Protein AF-A0A3C1MRF7-F1 (afdb_monomer_lite)

Radius of gyration: 19.71 Å; chains: 1; bounding box: 52×45×57 Å

pLDDT: mean 88.07, std 13.22, range [42.78, 98.94]

Foldseek 3Di:
DDADEEEEEEAAEQAFPDAFPVRHTAGAEAEDARYEYAYEYQAEYEHQAYAHVQQFWDAPVQFDPPDDDPDLRTWHAGRYDLPYEYHAEHEAYEYEAQNPLVRVVSRDDDCRRVCLASQNRQAHALEYAHEYQAYEYEYAEEHEHQAHLAGEAHGYYQAEYEFHYEYYNFQADNVVGGHPVRTDSGNHVVNNVVVVCRRAVPPPFRHDPDGNNLPPPDAHEAEGPQYEYEYPDLNGEYHAAEAHDHEGNAEYELYAYDYEHNDLPGDHDHYHVYYYDYDFDAPPVRHTDDRPGDHHYYDND

Structure (mmCIF, N/CA/C/O backbone):
data_AF-A0A3C1MRF7-F1
#
_entry.id   AF-A0A3C1MRF7-F1
#
loop_
_atom_site.group_PDB
_atom_site.id
_atom_site.type_symbol
_atom_site.label_atom_id
_atom_site.label_alt_id
_atom_site.label_comp_id
_atom_site.label_asym_id
_atom_site.label_entity_id
_atom_site.label_seq_id
_atom_site.pdbx_PDB_ins_code
_atom_site.Cartn_x
_atom_site.Cartn_y
_atom_site.Cartn_z
_atom_site.occupancy
_atom_site.B_iso_or_equiv
_atom_site.auth_seq_id
_atom_site.auth_comp_id
_atom_site.auth_asym_id
_atom_site.auth_atom_id
_atom_site.pdbx_PDB_model_num
ATOM 1 N N . MET A 1 1 ? 19.154 -15.792 -7.971 1.00 51.09 1 MET A N 1
ATOM 2 C CA . MET A 1 1 ? 19.332 -14.332 -8.130 1.00 51.09 1 MET A CA 1
ATOM 3 C C . MET A 1 1 ? 19.622 -13.762 -6.751 1.00 51.09 1 MET A C 1
ATOM 5 O O . MET A 1 1 ? 19.251 -14.408 -5.780 1.00 51.09 1 MET A O 1
ATOM 9 N N . ALA A 1 2 ? 20.383 -12.674 -6.638 1.00 53.19 2 ALA A N 1
ATOM 10 C CA . ALA A 1 2 ? 20.721 -12.111 -5.331 1.00 53.19 2 ALA A CA 1
ATOM 11 C C . ALA A 1 2 ? 19.501 -11.375 -4.760 1.00 53.19 2 ALA A C 1
ATOM 13 O O . ALA A 1 2 ? 18.998 -10.459 -5.407 1.00 53.19 2 ALA A O 1
ATOM 14 N N . ARG A 1 3 ? 19.040 -11.793 -3.578 1.00 86.06 3 ARG A N 1
ATOM 15 C CA . ARG A 1 3 ? 18.006 -11.102 -2.804 1.00 86.06 3 ARG A CA 1
ATOM 16 C C . ARG A 1 3 ? 18.598 -9.819 -2.221 1.00 86.06 3 ARG A C 1
ATOM 18 O O . ARG A 1 3 ? 19.655 -9.869 -1.590 1.00 86.06 3 ARG A O 1
ATOM 25 N N . GLY A 1 4 ? 17.951 -8.685 -2.466 1.00 90.94 4 GLY A N 1
ATOM 26 C CA . GLY A 1 4 ? 18.346 -7.394 -1.905 1.00 90.94 4 GLY A CA 1
ATOM 27 C C . GLY A 1 4 ? 17.752 -7.167 -0.516 1.00 90.94 4 GLY A C 1
ATOM 28 O O . GLY A 1 4 ? 16.635 -7.589 -0.247 1.00 90.94 4 GLY A O 1
ATOM 29 N N . HIS A 1 5 ? 18.481 -6.469 0.349 1.00 95.69 5 HIS A N 1
ATOM 30 C CA . HIS A 1 5 ? 17.965 -5.950 1.614 1.00 95.69 5 HIS A CA 1
ATOM 31 C C . HIS A 1 5 ? 18.454 -4.511 1.781 1.00 95.69 5 HIS A C 1
ATOM 33 O O . HIS A 1 5 ? 19.639 -4.237 1.569 1.00 95.69 5 HIS A O 1
ATOM 39 N N . GLY A 1 6 ? 17.554 -3.600 2.139 1.00 95.94 6 GLY A N 1
ATOM 40 C CA . GLY A 1 6 ? 17.885 -2.216 2.450 1.00 95.94 6 GLY A CA 1
ATOM 41 C C . GLY A 1 6 ? 17.238 -1.774 3.754 1.00 95.94 6 GLY A C 1
ATOM 42 O O . GLY A 1 6 ? 16.023 -1.859 3.907 1.00 95.94 6 GLY A O 1
ATOM 43 N N . GLU A 1 7 ? 18.039 -1.246 4.673 1.00 97.69 7 GLU A N 1
ATOM 44 C CA . GLU A 1 7 ? 17.561 -0.664 5.925 1.00 97.69 7 GLU A CA 1
ATOM 45 C C . GLU A 1 7 ? 18.014 0.796 6.023 1.00 97.69 7 GLU A C 1
ATOM 47 O O . GLU A 1 7 ? 19.164 1.125 5.722 1.00 97.69 7 GLU A O 1
ATOM 52 N N . LEU A 1 8 ? 17.099 1.676 6.425 1.00 96.94 8 LEU A N 1
ATOM 53 C CA . LEU A 1 8 ? 17.366 3.086 6.682 1.00 96.94 8 LEU A CA 1
ATOM 54 C C . LEU A 1 8 ? 16.749 3.474 8.022 1.00 96.94 8 LEU A C 1
ATOM 56 O O . LEU A 1 8 ? 15.540 3.342 8.212 1.00 96.94 8 LEU A O 1
ATOM 60 N N . THR A 1 9 ? 17.578 4.015 8.910 1.00 97.88 9 THR A N 1
ATOM 61 C CA . THR A 1 9 ? 17.152 4.557 10.203 1.00 97.88 9 THR A CA 1
ATOM 62 C C . THR A 1 9 ? 17.506 6.036 10.272 1.00 97.88 9 THR A C 1
ATOM 64 O O . THR A 1 9 ? 18.640 6.407 9.968 1.00 97.88 9 THR A O 1
ATOM 67 N N . ALA A 1 10 ? 16.551 6.879 10.664 1.00 97.19 10 ALA A N 1
ATOM 68 C CA . ALA A 1 10 ? 16.738 8.320 10.798 1.00 97.19 10 ALA A CA 1
ATOM 69 C C . ALA A 1 10 ? 16.308 8.824 12.185 1.00 97.19 10 ALA A C 1
ATOM 71 O O . ALA A 1 10 ? 15.188 8.578 12.627 1.00 97.19 10 ALA A O 1
ATOM 72 N N . ASP A 1 11 ? 17.169 9.612 12.837 1.00 96.19 11 ASP A N 1
ATOM 73 C CA . ASP A 1 11 ? 16.832 10.280 14.106 1.00 96.19 11 ASP A CA 1
ATOM 74 C C . ASP A 1 11 ? 15.805 11.414 13.929 1.00 96.19 11 ASP A C 1
ATOM 76 O O . ASP A 1 11 ? 15.178 11.843 14.898 1.00 96.19 11 ASP A O 1
ATOM 80 N N . GLY A 1 12 ? 15.657 11.921 12.701 1.00 95.62 12 GLY A N 1
ATOM 81 C CA . GLY A 1 12 ? 14.657 12.910 12.294 1.00 95.62 12 GLY A CA 1
ATOM 82 C C . GLY A 1 12 ? 13.523 12.273 11.491 1.00 95.62 12 GLY A C 1
ATOM 83 O O . GLY A 1 12 ? 13.097 11.162 11.796 1.00 95.62 12 GLY A O 1
ATOM 84 N N . GLY A 1 13 ? 13.031 12.983 10.475 1.00 96.94 13 GLY A N 1
ATOM 85 C CA . GLY A 1 13 ? 12.077 12.454 9.496 1.00 96.94 13 GLY A CA 1
ATOM 86 C C . GLY A 1 13 ? 12.760 12.027 8.194 1.00 96.94 13 GLY A C 1
ATOM 87 O O . GLY A 1 13 ? 13.786 12.588 7.806 1.00 96.94 13 GLY A O 1
ATOM 88 N N . ILE A 1 14 ? 12.174 11.054 7.500 1.00 97.38 14 ILE A N 1
ATOM 89 C CA . ILE A 1 14 ? 12.467 10.739 6.099 1.00 97.38 14 ILE A CA 1
ATOM 90 C C . ILE A 1 14 ? 11.444 11.515 5.270 1.00 97.38 14 ILE A C 1
ATOM 92 O O . ILE A 1 14 ? 10.361 11.019 4.980 1.00 97.38 14 ILE A O 1
ATOM 96 N N . VAL A 1 15 ? 11.778 12.759 4.940 1.00 95.19 15 VAL A N 1
ATOM 97 C CA . VAL A 1 15 ? 10.886 13.707 4.255 1.00 95.19 15 VAL A CA 1
ATOM 98 C C . VAL A 1 15 ? 11.520 14.212 2.964 1.00 95.19 15 VAL A C 1
ATOM 100 O O . VAL A 1 15 ? 12.713 14.007 2.715 1.00 95.19 15 VAL A O 1
ATOM 103 N N . SER A 1 16 ? 10.733 14.881 2.124 1.00 90.00 16 SER A N 1
ATOM 104 C CA . SER A 1 16 ? 11.259 15.460 0.890 1.00 90.00 16 SER A CA 1
ATOM 105 C C . SER A 1 16 ? 12.340 16.512 1.171 1.00 90.00 16 SER A C 1
ATOM 107 O O . SER A 1 16 ? 12.111 17.511 1.851 1.00 90.00 16 SER A O 1
ATOM 109 N N . GLY A 1 17 ? 13.516 16.315 0.573 1.00 83.44 17 GLY A N 1
ATOM 110 C CA . GLY A 1 17 ? 14.563 17.334 0.463 1.00 83.44 17 GLY A CA 1
ATOM 111 C C . GLY A 1 17 ? 14.623 17.992 -0.919 1.00 83.44 17 GLY A C 1
ATOM 112 O O . GLY A 1 17 ? 15.555 18.749 -1.195 1.00 83.44 17 GLY A O 1
ATOM 113 N N . ARG A 1 18 ? 13.690 17.667 -1.828 1.00 82.75 18 ARG A N 1
ATOM 114 C CA . ARG A 1 18 ? 13.758 18.053 -3.243 1.00 82.75 18 ARG A CA 1
ATOM 115 C C . ARG A 1 18 ? 12.405 18.509 -3.774 1.00 82.75 18 ARG A C 1
ATOM 117 O O . ARG A 1 18 ? 11.376 17.905 -3.509 1.00 82.75 18 ARG A O 1
ATOM 124 N N . MET A 1 19 ? 12.429 19.532 -4.621 1.00 82.44 19 MET A N 1
ATOM 125 C CA . MET A 1 19 ? 11.261 20.004 -5.366 1.00 82.44 19 MET A CA 1
ATOM 126 C C . MET A 1 19 ? 11.418 19.670 -6.853 1.00 82.44 19 MET A C 1
ATOM 128 O O . MET A 1 19 ? 12.535 19.664 -7.380 1.00 82.44 19 MET A O 1
ATOM 132 N N . ASN A 1 20 ? 10.311 19.411 -7.546 1.00 75.94 20 ASN A N 1
ATOM 133 C CA . ASN A 1 20 ? 10.288 19.405 -9.007 1.00 75.94 20 ASN A CA 1
ATOM 134 C C . ASN A 1 20 ? 10.291 20.845 -9.567 1.00 75.94 20 ASN A C 1
ATOM 136 O O . ASN A 1 20 ? 10.201 21.826 -8.826 1.00 75.94 20 ASN A O 1
ATOM 140 N N . ASN A 1 21 ? 10.338 20.977 -10.895 1.00 73.56 21 ASN A N 1
ATOM 141 C CA . ASN A 1 21 ? 10.390 22.278 -11.581 1.00 73.56 21 ASN A CA 1
ATOM 142 C C . ASN A 1 21 ? 9.153 23.174 -11.354 1.00 73.56 21 ASN A C 1
ATOM 144 O O . ASN A 1 21 ? 9.202 24.359 -11.669 1.00 73.56 21 ASN A O 1
ATOM 148 N N . ASN A 1 22 ? 8.062 22.626 -10.812 1.00 76.38 22 ASN A N 1
ATOM 149 C CA . ASN A 1 22 ? 6.823 23.342 -10.513 1.00 76.38 22 ASN A CA 1
ATOM 150 C C . ASN A 1 22 ? 6.662 23.630 -9.008 1.00 76.38 22 ASN A C 1
ATOM 152 O O . ASN A 1 22 ? 5.597 24.079 -8.593 1.00 76.38 22 ASN A O 1
ATOM 156 N N . GLY A 1 23 ? 7.677 23.342 -8.185 1.00 80.00 23 GLY A N 1
ATOM 157 C CA . GLY A 1 23 ? 7.603 23.525 -6.737 1.00 80.00 23 GLY A CA 1
ATOM 158 C C . GLY A 1 23 ? 6.768 22.466 -6.009 1.00 80.00 23 GLY A C 1
ATOM 159 O O . GLY A 1 23 ? 6.325 22.717 -4.896 1.00 80.00 23 GLY A O 1
ATOM 160 N N . THR A 1 24 ? 6.530 21.292 -6.603 1.00 85.81 24 THR A N 1
ATOM 161 C CA . THR A 1 24 ? 5.958 20.145 -5.875 1.00 85.81 24 THR A CA 1
ATOM 162 C C . THR A 1 24 ? 7.088 19.367 -5.194 1.00 85.81 24 THR A C 1
ATOM 164 O O . THR A 1 24 ? 8.051 19.022 -5.892 1.00 85.81 24 THR A O 1
ATOM 167 N N . PRO A 1 25 ? 6.999 19.068 -3.886 1.00 88.25 25 PRO A N 1
ATOM 168 C CA . PRO A 1 25 ? 7.944 18.180 -3.215 1.00 88.25 25 PRO A CA 1
ATOM 169 C C . PRO A 1 25 ? 7.983 16.803 -3.877 1.00 88.25 25 PRO A C 1
ATOM 171 O O . PRO A 1 25 ? 6.954 16.319 -4.340 1.00 88.25 25 PRO A O 1
ATOM 174 N N . ILE A 1 26 ? 9.164 16.186 -3.914 1.00 86.94 26 ILE A N 1
ATOM 175 C CA . ILE A 1 26 ? 9.336 14.788 -4.306 1.00 86.94 26 ILE A CA 1
ATOM 176 C C . ILE A 1 26 ? 9.984 14.027 -3.162 1.00 86.94 26 ILE A C 1
ATOM 178 O O . ILE A 1 26 ? 11.104 14.339 -2.750 1.00 86.94 26 ILE A O 1
ATOM 182 N N . HIS A 1 27 ? 9.279 13.014 -2.687 1.00 92.69 27 HIS A N 1
ATOM 183 C CA . HIS A 1 27 ? 9.681 12.217 -1.542 1.00 92.69 27 HIS A CA 1
ATOM 184 C C . HIS A 1 27 ? 10.566 11.040 -1.973 1.00 92.69 27 HIS A C 1
ATOM 186 O O . HIS A 1 27 ? 10.956 10.895 -3.137 1.00 92.69 27 HIS A O 1
ATOM 192 N N . THR A 1 28 ? 10.926 10.189 -1.017 1.00 93.12 28 THR A N 1
ATOM 193 C CA . THR A 1 28 ? 11.787 9.032 -1.273 1.00 93.12 28 THR A CA 1
ATOM 194 C C . THR A 1 28 ? 11.090 8.011 -2.175 1.00 93.12 28 THR A C 1
ATOM 196 O O . THR A 1 28 ? 9.972 7.591 -1.893 1.00 93.12 28 THR A O 1
ATOM 199 N N . VAL A 1 29 ? 11.763 7.560 -3.236 1.00 92.88 29 VAL A N 1
ATOM 200 C CA . VAL A 1 29 ? 11.305 6.444 -4.083 1.00 92.88 29 VAL A CA 1
ATOM 201 C C . VAL A 1 29 ? 12.018 5.166 -3.655 1.00 92.88 29 VAL A C 1
ATOM 203 O O . VAL A 1 29 ? 13.249 5.123 -3.641 1.00 92.88 29 VAL A O 1
ATOM 206 N N . LEU A 1 30 ? 11.261 4.110 -3.359 1.00 95.38 30 LEU A N 1
ATOM 207 C CA . LEU A 1 30 ? 11.809 2.796 -3.024 1.00 95.38 30 LEU A CA 1
ATOM 208 C C . LEU A 1 30 ? 11.736 1.876 -4.246 1.00 95.38 30 LEU A C 1
ATOM 210 O O . LEU A 1 30 ? 10.677 1.350 -4.583 1.00 95.38 30 LEU A O 1
ATOM 214 N N . ALA A 1 31 ? 12.867 1.687 -4.925 1.00 93.75 31 ALA A N 1
ATOM 215 C CA . ALA A 1 31 ? 12.957 0.827 -6.102 1.00 93.75 31 ALA A CA 1
ATOM 216 C C . ALA A 1 31 ? 13.543 -0.546 -5.736 1.00 93.75 31 ALA A C 1
ATOM 218 O O . ALA A 1 31 ? 14.735 -0.644 -5.445 1.00 93.75 31 ALA A O 1
ATOM 219 N N . LEU A 1 32 ? 12.730 -1.607 -5.770 1.00 94.69 32 LEU A N 1
AT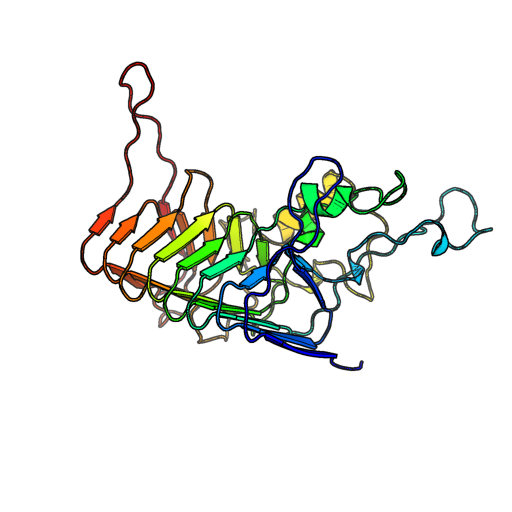OM 220 C CA . LEU A 1 32 ? 13.148 -2.973 -5.418 1.00 94.69 32 LEU A CA 1
ATOM 221 C C . LEU A 1 32 ? 12.616 -4.045 -6.379 1.00 94.69 32 LEU A C 1
ATOM 223 O O . LEU A 1 32 ? 11.545 -3.905 -6.963 1.00 94.69 32 LEU A O 1
ATOM 227 N N . GLY A 1 33 ? 13.386 -5.125 -6.519 1.00 94.56 33 GLY A N 1
ATOM 228 C CA . GLY A 1 33 ? 12.994 -6.362 -7.198 1.00 94.56 33 GLY A CA 1
ATOM 229 C C . GLY A 1 33 ? 12.740 -7.486 -6.189 1.00 94.56 33 GLY A C 1
ATOM 230 O O . GLY A 1 33 ? 11.874 -7.364 -5.326 1.00 94.56 33 GLY A O 1
ATOM 231 N N . ASP A 1 34 ? 13.515 -8.567 -6.278 1.00 95.69 34 ASP A N 1
ATOM 232 C CA . ASP A 1 34 ? 13.590 -9.606 -5.243 1.00 95.69 34 ASP A CA 1
ATOM 233 C C . ASP A 1 34 ? 14.342 -9.041 -4.034 1.00 95.69 34 ASP A C 1
ATOM 235 O O . ASP A 1 34 ? 15.547 -8.772 -4.112 1.00 95.69 34 ASP A O 1
ATOM 239 N N . GLY A 1 35 ? 13.621 -8.794 -2.944 1.00 95.81 35 GLY A N 1
ATOM 240 C CA . GLY A 1 35 ? 14.197 -8.192 -1.753 1.00 95.81 35 GLY A CA 1
ATOM 241 C C . GLY A 1 35 ? 13.222 -7.397 -0.906 1.00 95.81 35 GLY A C 1
ATOM 242 O O . GLY A 1 35 ? 12.017 -7.355 -1.166 1.00 95.81 35 GLY A O 1
ATOM 243 N N . ASP A 1 36 ? 13.776 -6.742 0.106 1.00 96.94 36 ASP A N 1
ATOM 244 C CA . ASP A 1 36 ? 13.012 -5.972 1.072 1.00 96.94 36 ASP A CA 1
ATOM 245 C C . ASP A 1 36 ? 13.646 -4.625 1.440 1.00 96.94 36 ASP A C 1
ATOM 247 O O . ASP A 1 36 ? 14.868 -4.464 1.432 1.00 96.94 36 ASP A O 1
ATOM 251 N N . PHE A 1 37 ? 12.785 -3.658 1.767 1.00 98.06 37 PHE A N 1
ATOM 252 C CA . PHE A 1 37 ? 13.174 -2.381 2.365 1.00 98.06 37 PHE A CA 1
ATOM 253 C C . PHE A 1 37 ? 12.540 -2.207 3.740 1.00 98.06 37 PHE A C 1
ATOM 255 O O . PHE A 1 37 ? 11.351 -2.472 3.917 1.00 98.06 37 PHE A O 1
ATOM 262 N N . LYS A 1 38 ? 13.310 -1.674 4.686 1.00 98.44 38 LYS A N 1
ATOM 263 C CA . LYS A 1 38 ? 12.837 -1.264 6.005 1.00 98.44 38 LYS A CA 1
ATOM 264 C C . LYS A 1 38 ? 13.290 0.161 6.309 1.00 98.44 38 LYS A C 1
ATOM 266 O O . LYS A 1 38 ? 14.483 0.432 6.399 1.00 98.44 38 LYS A O 1
ATOM 271 N N . LEU A 1 39 ? 12.338 1.071 6.476 1.00 98.44 39 LEU A N 1
ATOM 272 C CA . LEU A 1 39 ? 12.574 2.464 6.847 1.00 98.44 39 LEU A CA 1
ATOM 273 C C . LEU A 1 39 ? 12.033 2.703 8.253 1.00 98.44 39 LEU A C 1
ATOM 275 O O . LEU A 1 39 ? 10.880 2.392 8.536 1.00 98.44 39 LEU A O 1
ATOM 279 N N . THR A 1 40 ? 12.860 3.256 9.133 1.00 98.69 40 THR A N 1
ATOM 280 C CA . THR A 1 40 ? 12.470 3.664 10.486 1.00 98.69 40 THR A CA 1
ATOM 281 C C . THR A 1 40 ? 12.894 5.106 10.730 1.00 98.69 40 THR A C 1
ATOM 283 O O . THR A 1 40 ? 14.047 5.458 10.493 1.00 98.69 40 THR A O 1
ATOM 286 N N . ALA A 1 41 ? 11.986 5.942 11.218 1.00 98.56 41 ALA A N 1
ATOM 287 C CA . ALA A 1 41 ? 12.287 7.319 11.583 1.00 98.56 41 ALA A CA 1
ATOM 288 C C . ALA A 1 41 ? 11.662 7.682 12.933 1.00 98.56 41 ALA A C 1
ATOM 290 O O . ALA A 1 41 ? 10.595 7.174 13.291 1.00 98.56 41 ALA A O 1
ATOM 291 N N . ASN A 1 42 ? 12.303 8.576 13.689 1.00 98.19 42 ASN A N 1
ATOM 292 C CA . ASN A 1 42 ? 11.667 9.122 14.889 1.00 98.19 42 ASN A CA 1
ATOM 293 C C . ASN A 1 42 ? 10.471 10.003 14.509 1.00 98.19 42 ASN A C 1
ATOM 295 O O . ASN A 1 42 ? 9.440 9.931 15.164 1.00 98.19 42 ASN A O 1
ATOM 299 N N . GLN A 1 43 ? 10.593 10.805 13.449 1.00 98.06 43 GLN A N 1
ATOM 300 C CA . GLN A 1 43 ? 9.529 11.684 12.952 1.00 98.06 43 GLN A CA 1
ATOM 301 C C . GLN A 1 43 ? 8.907 11.100 11.675 1.00 98.06 43 GLN A C 1
ATOM 303 O O . GLN A 1 43 ? 8.892 9.882 11.497 1.00 98.06 43 GLN A O 1
ATOM 308 N N . ASP A 1 44 ? 8.364 11.945 10.803 1.00 98.50 44 ASP A N 1
ATOM 309 C CA . ASP A 1 44 ? 7.595 11.521 9.634 1.00 98.50 44 ASP A CA 1
ATOM 310 C C . ASP A 1 44 ? 8.395 10.623 8.675 1.00 98.50 44 ASP A C 1
ATOM 312 O O . ASP A 1 44 ? 9.586 10.839 8.441 1.00 98.50 44 ASP A O 1
ATOM 316 N N . VAL A 1 45 ? 7.727 9.628 8.089 1.00 98.62 45 VAL A N 1
ATOM 317 C CA . VAL A 1 45 ? 8.225 8.831 6.961 1.00 98.62 45 VAL A CA 1
ATOM 318 C C . VAL A 1 45 ? 7.320 9.083 5.767 1.00 98.62 45 VAL A C 1
ATOM 320 O O . VAL A 1 45 ? 6.203 8.581 5.715 1.00 98.62 45 VAL A O 1
ATOM 323 N N . GLN A 1 46 ? 7.815 9.829 4.789 1.00 97.81 46 GLN A N 1
ATOM 324 C CA . GLN A 1 46 ? 7.096 10.148 3.563 1.00 97.81 46 GLN A CA 1
ATOM 325 C C . GLN A 1 46 ? 7.793 9.476 2.383 1.00 97.81 46 GLN A C 1
ATOM 327 O O . GLN A 1 46 ? 8.988 9.695 2.137 1.00 97.81 46 GLN A O 1
ATOM 332 N N . ILE A 1 47 ? 7.053 8.661 1.635 1.00 96.88 47 ILE A N 1
ATOM 333 C CA . ILE A 1 47 ? 7.554 8.044 0.407 1.00 96.88 47 ILE A CA 1
ATOM 334 C C . ILE A 1 47 ? 6.704 8.436 -0.794 1.00 96.88 47 ILE A C 1
ATOM 336 O O . ILE A 1 47 ? 5.486 8.565 -0.719 1.00 96.88 47 ILE A O 1
ATOM 340 N N . GLU A 1 48 ? 7.377 8.606 -1.924 1.00 94.19 48 GLU A N 1
ATOM 341 C CA . GLU A 1 48 ? 6.755 9.002 -3.180 1.00 94.19 48 GLU A CA 1
ATOM 342 C C . GLU A 1 48 ? 6.064 7.811 -3.838 1.00 94.19 48 GLU A C 1
ATOM 344 O O . GLU A 1 48 ? 4.935 7.925 -4.293 1.00 94.19 48 GLU A O 1
ATOM 349 N N . THR A 1 49 ? 6.752 6.670 -3.900 1.00 94.06 49 THR A N 1
ATOM 350 C CA . THR A 1 49 ? 6.211 5.396 -4.387 1.00 94.06 49 THR A CA 1
ATOM 351 C C . THR A 1 49 ? 7.157 4.248 -4.025 1.00 94.06 49 THR A C 1
ATOM 353 O O . THR A 1 49 ? 8.360 4.450 -3.809 1.00 94.06 49 THR A O 1
ATOM 356 N N . VAL A 1 50 ? 6.627 3.028 -4.021 1.00 95.50 50 VAL A N 1
ATOM 357 C CA . VAL A 1 50 ? 7.388 1.783 -4.127 1.00 95.50 50 VAL A CA 1
ATOM 358 C C . VAL A 1 50 ? 7.214 1.250 -5.543 1.00 95.50 50 VAL A C 1
ATOM 360 O O . VAL A 1 50 ? 6.096 1.122 -6.034 1.00 95.50 50 VAL A O 1
ATOM 363 N N . MET A 1 51 ? 8.309 0.903 -6.211 1.00 93.06 51 MET A N 1
ATOM 364 C CA . MET A 1 51 ? 8.234 0.443 -7.595 1.00 93.06 51 MET A CA 1
ATOM 365 C C . MET A 1 51 ? 9.269 -0.621 -7.926 1.00 93.06 51 MET A C 1
ATOM 367 O O . MET A 1 51 ? 10.304 -0.746 -7.269 1.00 93.06 51 MET A O 1
ATOM 371 N N . ASN A 1 52 ? 9.010 -1.369 -8.995 1.00 93.12 52 ASN A N 1
ATOM 372 C CA . ASN A 1 52 ? 10.001 -2.265 -9.557 1.00 93.12 52 ASN A CA 1
ATOM 373 C C . ASN A 1 52 ? 10.886 -1.502 -10.563 1.00 93.12 52 ASN A C 1
ATOM 375 O O . ASN A 1 52 ? 10.366 -0.934 -11.526 1.00 93.12 52 ASN A O 1
ATOM 379 N N . PRO A 1 53 ? 12.220 -1.467 -10.406 1.00 90.31 53 PRO A N 1
ATOM 380 C CA . PRO A 1 53 ? 13.074 -0.708 -11.316 1.00 90.31 53 PRO A CA 1
ATOM 381 C C . PRO A 1 53 ? 13.004 -1.205 -12.769 1.00 90.31 53 PRO A C 1
ATOM 383 O O . PRO A 1 53 ? 13.209 -0.409 -13.682 1.00 90.31 53 PRO A O 1
ATOM 386 N N . THR A 1 54 ? 12.669 -2.478 -13.018 1.00 89.44 54 THR A N 1
ATOM 387 C CA . THR A 1 54 ? 12.581 -3.040 -14.378 1.00 89.44 54 THR A CA 1
ATOM 388 C C . THR A 1 54 ? 11.262 -2.742 -15.088 1.00 89.44 54 THR A C 1
ATOM 390 O O . THR A 1 54 ? 11.105 -3.108 -16.251 1.00 89.44 54 THR A O 1
ATOM 393 N N . VAL A 1 55 ? 10.325 -2.033 -14.444 1.00 86.31 55 VAL A N 1
ATOM 394 C CA . VAL A 1 55 ? 9.184 -1.413 -15.141 1.00 86.31 55 VAL A CA 1
ATOM 395 C C . VAL A 1 55 ? 9.415 0.062 -15.470 1.00 86.31 55 VAL A C 1
ATOM 397 O O . VAL A 1 55 ? 8.557 0.695 -16.085 1.00 86.31 55 VAL A O 1
ATOM 400 N N . PHE A 1 56 ? 10.572 0.617 -15.104 1.00 80.88 56 PHE A N 1
ATOM 401 C CA . PHE A 1 56 ? 10.966 1.959 -15.512 1.00 80.88 56 PHE A CA 1
ATOM 402 C C . PHE A 1 56 ? 11.551 1.953 -16.928 1.00 80.88 56 PHE A C 1
ATOM 404 O O . PHE A 1 56 ? 12.253 1.025 -17.327 1.00 80.88 56 PHE A O 1
ATOM 411 N N . ALA A 1 57 ? 11.276 2.999 -17.710 1.00 73.81 57 ALA A N 1
ATOM 412 C CA . ALA A 1 57 ? 11.724 3.046 -19.097 1.00 73.81 57 ALA A CA 1
ATOM 413 C C . ALA A 1 57 ? 13.251 3.186 -19.204 1.00 73.81 57 ALA A C 1
ATOM 415 O O . ALA A 1 57 ? 13.862 4.040 -18.561 1.00 73.81 57 ALA A O 1
ATOM 416 N N . GLN A 1 58 ? 13.851 2.392 -20.093 1.00 74.62 58 GLN A N 1
ATOM 417 C CA . GLN A 1 58 ? 15.266 2.503 -20.441 1.00 74.62 58 GLN A CA 1
ATOM 418 C C . GLN A 1 58 ? 15.539 3.845 -21.147 1.00 74.62 58 GLN A C 1
ATOM 420 O O . GLN A 1 58 ? 14.914 4.194 -22.161 1.00 74.62 58 GLN A O 1
ATOM 425 N N . GLY A 1 59 ? 16.489 4.607 -20.604 1.00 70.69 59 GLY A N 1
ATOM 426 C CA . GLY A 1 59 ? 16.941 5.882 -21.147 1.00 70.69 59 GLY A CA 1
ATOM 427 C C . GLY A 1 59 ? 17.606 5.723 -22.515 1.00 70.69 59 GLY A C 1
ATOM 428 O O . GLY A 1 59 ? 18.065 4.644 -22.880 1.00 70.69 59 GLY A O 1
ATOM 429 N N . ALA A 1 60 ? 17.688 6.808 -23.291 1.00 71.12 60 ALA A N 1
ATOM 430 C CA . ALA A 1 60 ? 18.221 6.769 -24.659 1.00 71.12 60 ALA A CA 1
ATOM 431 C C . ALA A 1 60 ? 19.650 6.195 -24.747 1.00 71.12 60 ALA A C 1
ATOM 433 O O . ALA A 1 60 ? 19.949 5.460 -25.681 1.00 71.12 60 ALA A O 1
ATOM 434 N N . ALA A 1 61 ? 20.496 6.463 -23.746 1.00 71.31 61 ALA A N 1
ATOM 435 C CA . ALA A 1 61 ? 21.856 5.926 -23.661 1.00 71.31 61 ALA A CA 1
ATOM 436 C C . ALA A 1 61 ? 21.916 4.409 -23.384 1.00 71.31 61 ALA A C 1
ATOM 438 O O . ALA A 1 61 ? 22.944 3.788 -23.621 1.00 71.31 61 ALA A O 1
ATOM 439 N N . GLN A 1 62 ? 20.829 3.812 -22.886 1.00 71.50 62 GLN A N 1
ATOM 440 C CA . GLN A 1 62 ? 20.719 2.370 -22.631 1.00 71.50 62 GLN A CA 1
ATOM 441 C C . GLN A 1 62 ? 20.182 1.606 -23.853 1.00 71.50 62 GLN A C 1
ATOM 443 O O . GLN A 1 62 ? 20.110 0.379 -23.829 1.00 71.50 62 GLN A O 1
ATOM 448 N N . ARG A 1 63 ? 19.787 2.311 -24.922 1.00 72.06 63 ARG A N 1
ATOM 449 C CA . ARG A 1 63 ? 19.247 1.701 -26.141 1.00 72.06 63 ARG A CA 1
ATOM 450 C C . ARG A 1 63 ? 20.389 1.246 -27.040 1.00 72.06 63 ARG A C 1
ATOM 452 O O . ARG A 1 63 ? 21.335 1.993 -27.278 1.00 72.06 63 ARG A O 1
ATOM 459 N N . ILE A 1 64 ? 20.277 0.038 -27.588 1.00 69.31 64 ILE A N 1
ATOM 460 C CA . ILE A 1 64 ? 21.267 -0.481 -28.536 1.00 69.31 64 ILE A CA 1
ATOM 461 C C . ILE A 1 64 ? 21.154 0.301 -29.851 1.00 69.31 64 ILE A C 1
ATOM 463 O O . ILE A 1 64 ? 20.098 0.317 -30.488 1.00 69.31 64 ILE A O 1
ATOM 467 N N . THR A 1 65 ? 22.243 0.945 -30.263 1.00 66.31 65 THR A N 1
ATOM 468 C CA . THR A 1 65 ? 22.357 1.623 -31.557 1.00 66.31 65 THR A CA 1
ATOM 469 C C . THR A 1 65 ? 22.641 0.608 -32.672 1.00 66.31 65 THR A C 1
ATOM 471 O O . THR A 1 65 ? 23.252 -0.431 -32.443 1.00 66.31 65 THR A O 1
ATOM 474 N N . GLY A 1 66 ? 22.175 0.877 -33.897 1.00 66.56 66 GLY A N 1
ATOM 475 C CA . GLY A 1 66 ? 22.476 0.034 -35.067 1.00 66.56 66 GLY A CA 1
ATOM 476 C C . GLY A 1 66 ? 21.558 -1.175 -35.291 1.00 66.56 66 GLY A C 1
ATOM 477 O O . GLY A 1 66 ? 21.716 -1.865 -36.294 1.00 66.56 66 GLY A O 1
ATOM 478 N N . ILE A 1 67 ? 20.563 -1.407 -34.429 1.00 65.25 67 ILE A N 1
ATOM 479 C CA . ILE A 1 67 ? 19.441 -2.309 -34.732 1.00 65.25 67 ILE A CA 1
ATOM 480 C C . ILE A 1 67 ? 18.378 -1.478 -35.464 1.00 65.25 67 ILE A C 1
ATOM 482 O O . ILE A 1 67 ? 18.041 -0.390 -35.000 1.00 65.25 67 ILE A O 1
ATOM 486 N N . GLY A 1 68 ? 17.922 -1.933 -36.636 1.00 59.03 68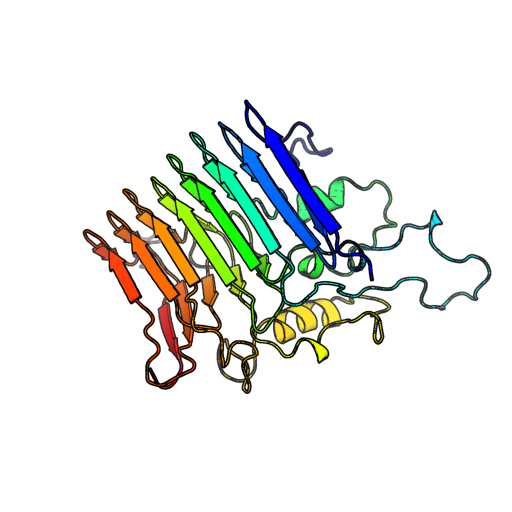 GLY A N 1
ATOM 487 C CA . GLY A 1 68 ? 17.101 -1.149 -37.570 1.00 59.03 68 GLY A CA 1
ATOM 488 C C . GLY A 1 68 ? 15.899 -0.429 -36.939 1.00 59.03 68 GLY A C 1
ATOM 489 O O . GLY A 1 68 ? 15.340 -0.870 -35.932 1.00 59.03 68 GLY A O 1
ATOM 490 N N . ALA A 1 69 ? 15.491 0.689 -37.550 1.00 54.91 69 ALA A N 1
ATOM 491 C CA . ALA A 1 69 ? 14.337 1.472 -37.111 1.00 54.91 69 ALA A CA 1
ATOM 492 C C . ALA A 1 69 ? 13.086 0.574 -37.018 1.00 54.91 69 ALA A C 1
ATOM 494 O O . ALA A 1 69 ? 12.621 0.055 -38.029 1.00 54.91 69 ALA A O 1
ATOM 495 N N . GLY A 1 70 ? 12.580 0.363 -35.798 1.00 56.19 70 GLY A N 1
ATOM 496 C CA . GLY A 1 70 ? 11.445 -0.526 -35.514 1.00 56.19 70 GLY A CA 1
ATOM 497 C C . GLY A 1 70 ? 11.743 -1.687 -34.557 1.00 56.19 70 GLY A C 1
ATOM 498 O O . GLY A 1 70 ? 10.805 -2.330 -34.094 1.00 56.19 70 GLY A O 1
ATOM 499 N N . ALA A 1 71 ? 13.009 -1.946 -34.206 1.00 61.97 71 ALA A N 1
ATOM 500 C CA . ALA A 1 71 ? 13.338 -2.909 -33.155 1.00 61.97 71 ALA A CA 1
ATOM 501 C C . ALA A 1 71 ? 12.856 -2.417 -31.777 1.00 61.97 71 ALA A C 1
ATOM 503 O O . ALA A 1 71 ? 13.043 -1.252 -31.418 1.00 61.97 71 ALA A O 1
ATOM 504 N N . ALA A 1 72 ? 12.256 -3.308 -30.985 1.00 61.72 72 ALA A N 1
ATOM 505 C CA . ALA A 1 72 ? 11.889 -3.015 -29.605 1.00 61.72 72 ALA A CA 1
ATOM 506 C C . ALA A 1 72 ? 13.147 -2.768 -28.756 1.00 61.72 72 ALA A C 1
ATOM 508 O O . ALA A 1 72 ? 13.865 -3.696 -28.401 1.00 61.72 72 ALA A O 1
ATOM 509 N N . GLN A 1 73 ? 13.413 -1.502 -28.431 1.00 70.12 73 GLN A N 1
ATOM 510 C CA . GLN A 1 73 ? 14.564 -1.079 -27.617 1.00 70.12 73 GLN A CA 1
ATOM 511 C C . GLN A 1 73 ? 14.220 -0.902 -26.130 1.00 70.12 73 GLN A C 1
ATOM 513 O O . GLN A 1 73 ? 14.948 -0.223 -25.409 1.00 70.12 73 GLN A O 1
ATOM 518 N N . LYS A 1 74 ? 13.072 -1.424 -25.696 1.00 77.31 74 LYS A N 1
ATOM 519 C CA . LYS A 1 74 ? 12.563 -1.296 -24.331 1.00 77.31 74 LYS A CA 1
ATOM 520 C C . LYS A 1 74 ? 12.146 -2.669 -23.832 1.00 77.31 74 LYS A C 1
ATOM 522 O O . LYS A 1 74 ? 11.586 -3.450 -24.600 1.00 77.31 74 LYS A O 1
ATOM 527 N N . SER A 1 75 ? 12.402 -2.928 -22.560 1.00 82.75 75 SER A N 1
ATOM 528 C CA . SER A 1 75 ? 11.967 -4.132 -21.862 1.00 82.75 75 SER A CA 1
ATOM 529 C C . SER A 1 75 ? 11.351 -3.724 -20.534 1.00 82.75 75 SER A C 1
ATOM 531 O O . SER A 1 75 ? 11.993 -3.017 -19.758 1.00 82.75 75 SER A O 1
ATOM 533 N N . TYR A 1 76 ? 10.111 -4.145 -20.306 1.00 86.38 76 TYR A N 1
ATOM 534 C CA . TYR A 1 76 ? 9.365 -3.890 -19.083 1.00 86.38 76 TYR A CA 1
ATOM 535 C C . TYR A 1 76 ? 8.897 -5.207 -18.481 1.00 86.38 76 TYR A C 1
ATOM 537 O O . TYR A 1 76 ? 8.211 -5.986 -19.145 1.00 86.38 76 TYR A O 1
ATOM 545 N N . TYR A 1 77 ? 9.256 -5.453 -17.228 1.00 90.38 77 TYR A N 1
ATOM 546 C CA . TYR A 1 77 ? 8.871 -6.661 -16.505 1.00 90.38 77 TYR A CA 1
ATOM 547 C C . TYR A 1 77 ? 8.962 -6.447 -14.998 1.00 90.38 77 TYR A C 1
ATOM 549 O O . TYR A 1 77 ? 9.659 -5.545 -14.541 1.00 90.38 77 TYR A O 1
ATOM 557 N N . PHE A 1 78 ? 8.273 -7.281 -14.228 1.00 93.00 78 PHE A N 1
ATOM 558 C CA . PHE A 1 78 ? 8.406 -7.357 -12.780 1.00 93.00 78 PHE A CA 1
ATOM 559 C C . PHE A 1 78 ? 9.407 -8.447 -12.389 1.00 93.00 78 PHE A C 1
ATOM 561 O O . PHE A 1 78 ? 9.537 -9.483 -13.045 1.00 93.00 78 PHE A O 1
ATOM 568 N N . THR A 1 79 ? 10.116 -8.201 -11.294 1.00 94.75 79 THR A N 1
ATOM 569 C CA . THR A 1 79 ? 11.115 -9.106 -10.703 1.0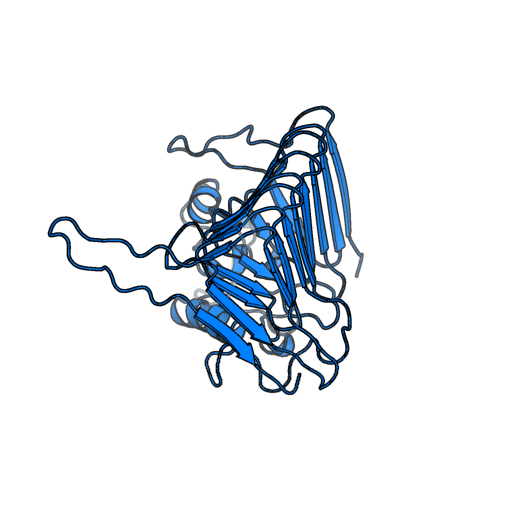0 94.75 79 THR A CA 1
ATOM 570 C C . THR A 1 79 ? 10.898 -9.300 -9.205 1.00 94.75 79 THR A C 1
ATOM 572 O O . THR A 1 79 ? 11.852 -9.603 -8.493 1.00 94.75 79 THR A O 1
ATOM 575 N N . TYR A 1 80 ? 9.691 -9.040 -8.700 1.00 95.75 80 TYR A N 1
ATOM 576 C CA . TYR A 1 80 ? 9.369 -9.295 -7.299 1.00 95.75 80 TYR A CA 1
ATOM 577 C C . TYR A 1 80 ? 9.450 -10.793 -6.999 1.00 95.75 80 TYR A C 1
ATOM 579 O O . TYR A 1 80 ? 9.008 -11.614 -7.804 1.00 95.75 80 TYR A O 1
ATOM 587 N N . ALA A 1 81 ? 10.006 -11.140 -5.841 1.00 94.94 81 ALA A N 1
ATOM 588 C CA . ALA A 1 81 ? 9.860 -12.471 -5.273 1.00 94.94 81 ALA A CA 1
ATOM 589 C C . ALA A 1 81 ? 8.536 -12.561 -4.497 1.00 94.94 81 ALA A C 1
ATOM 591 O O . ALA A 1 81 ? 8.001 -11.521 -4.100 1.00 94.94 81 ALA A O 1
ATOM 592 N N . PRO A 1 82 ? 8.011 -13.773 -4.234 1.00 93.88 82 PRO A N 1
ATOM 593 C CA . PRO A 1 82 ? 6.770 -13.937 -3.478 1.00 93.88 82 PRO A CA 1
ATOM 594 C C . PRO A 1 82 ? 6.775 -13.279 -2.087 1.00 93.88 82 PRO A C 1
ATOM 596 O O . PRO A 1 82 ? 5.725 -12.849 -1.618 1.00 93.88 82 PRO A O 1
ATOM 599 N N . ASP A 1 83 ? 7.945 -13.151 -1.455 1.00 94.75 83 ASP A N 1
ATOM 600 C CA . ASP A 1 83 ? 8.145 -12.541 -0.135 1.00 94.75 83 ASP A CA 1
ATOM 601 C C . ASP A 1 83 ? 8.805 -11.147 -0.175 1.00 94.75 83 ASP A C 1
ATOM 603 O O . ASP A 1 83 ? 9.202 -10.625 0.874 1.00 94.75 83 ASP A O 1
ATOM 607 N N . SER A 1 84 ? 8.911 -10.522 -1.357 1.00 97.94 84 SER A N 1
ATOM 608 C CA . SER A 1 84 ? 9.363 -9.131 -1.476 1.00 97.94 84 SER A CA 1
ATOM 609 C C . SER A 1 84 ? 8.440 -8.197 -0.685 1.00 97.94 84 SER A C 1
ATOM 611 O O . SER A 1 84 ? 7.212 -8.309 -0.755 1.00 97.94 84 SER A O 1
ATOM 613 N N . LYS A 1 85 ? 9.015 -7.246 0.059 1.00 98.12 85 LYS A N 1
ATOM 614 C CA . LYS A 1 85 ? 8.236 -6.425 0.999 1.00 98.12 85 LYS A CA 1
ATOM 615 C C . LYS A 1 85 ? 8.827 -5.053 1.294 1.00 98.12 85 LYS A C 1
ATOM 617 O O . LYS A 1 85 ? 10.031 -4.839 1.182 1.00 98.12 85 LYS A O 1
ATOM 622 N N . VAL A 1 86 ? 7.976 -4.138 1.743 1.00 98.75 86 VAL A N 1
ATOM 623 C CA . VAL A 1 86 ? 8.381 -2.834 2.280 1.00 98.75 86 VAL A CA 1
ATOM 624 C C . VAL A 1 86 ? 7.793 -2.639 3.674 1.00 98.75 86 VAL A C 1
ATOM 626 O O . VAL A 1 86 ? 6.596 -2.822 3.880 1.00 98.75 86 VAL A O 1
ATOM 629 N N . GLY A 1 87 ? 8.642 -2.263 4.627 1.00 98.75 87 GLY A N 1
ATOM 630 C CA . GLY A 1 87 ? 8.269 -1.866 5.980 1.00 98.75 87 GLY A CA 1
ATOM 631 C C . GLY A 1 87 ? 8.610 -0.401 6.234 1.00 98.75 87 GLY A C 1
ATOM 632 O O . GLY A 1 87 ? 9.754 0.006 6.044 1.00 98.75 87 GLY A O 1
ATOM 633 N N . LEU A 1 88 ? 7.636 0.382 6.683 1.00 98.88 88 LEU A N 1
ATOM 634 C CA . LEU A 1 88 ? 7.772 1.789 7.052 1.00 98.88 88 LEU A CA 1
ATOM 635 C C . LEU A 1 88 ? 7.347 1.952 8.511 1.00 98.88 88 LEU A C 1
ATOM 637 O O . LEU A 1 88 ? 6.280 1.470 8.892 1.00 98.88 88 LEU A O 1
ATOM 641 N N . MET A 1 89 ? 8.157 2.637 9.316 1.00 98.81 89 MET A N 1
ATOM 642 C CA . MET A 1 89 ? 7.843 2.896 10.717 1.00 98.81 89 MET A CA 1
ATOM 643 C C . MET A 1 89 ? 8.207 4.323 11.128 1.00 98.81 89 MET A C 1
ATOM 645 O O . MET A 1 89 ? 9.364 4.726 11.012 1.00 98.81 89 MET A O 1
ATOM 649 N N . SER A 1 90 ? 7.232 5.052 11.665 1.00 98.81 90 SER A N 1
ATOM 650 C CA . SER A 1 90 ? 7.435 6.314 12.377 1.00 98.81 90 SER A CA 1
ATOM 651 C C . SER A 1 90 ? 7.128 6.139 13.867 1.00 98.81 90 SER A C 1
ATOM 653 O O . SER A 1 90 ? 6.094 5.570 14.226 1.00 98.81 90 SER A O 1
ATOM 655 N N . LEU A 1 91 ? 8.017 6.612 14.748 1.00 98.50 91 LEU A N 1
ATOM 656 C CA . LEU A 1 91 ? 7.839 6.480 16.202 1.00 98.50 91 LEU A CA 1
ATOM 657 C C . LEU A 1 91 ? 6.963 7.586 16.808 1.00 98.50 91 LEU A C 1
ATOM 659 O O . LEU A 1 91 ? 6.133 7.306 17.673 1.00 98.50 91 LEU A O 1
ATOM 663 N N . SER A 1 92 ? 7.156 8.839 16.395 1.00 98.06 92 SER A N 1
ATOM 664 C CA . SER A 1 92 ? 6.425 10.005 16.913 1.00 98.06 92 SER A CA 1
ATOM 665 C C . SER A 1 92 ? 5.829 10.904 15.828 1.00 98.06 92 SER A C 1
ATOM 667 O O . SER A 1 92 ? 5.315 11.969 16.158 1.00 98.06 92 SER A O 1
ATOM 669 N N . GLY A 1 93 ? 5.925 10.514 14.557 1.00 98.50 93 GLY A N 1
ATOM 670 C CA . GLY A 1 93 ? 5.337 11.223 13.421 1.00 98.50 93 GLY A CA 1
ATOM 671 C C . GLY A 1 93 ? 4.372 10.344 12.628 1.00 98.50 93 GLY A C 1
ATOM 672 O O . GLY A 1 93 ? 3.880 9.323 13.119 1.00 98.50 93 GLY A O 1
ATOM 673 N N . ASN A 1 94 ? 4.116 10.761 11.394 1.00 98.75 94 ASN A N 1
ATOM 674 C CA . ASN A 1 94 ? 3.198 10.115 10.465 1.00 98.75 94 ASN A CA 1
ATOM 675 C C . ASN A 1 94 ? 3.936 9.212 9.468 1.00 98.75 94 ASN A C 1
ATOM 677 O O . ASN A 1 94 ? 5.136 9.363 9.229 1.00 98.75 94 ASN A O 1
ATOM 681 N N . VAL A 1 95 ? 3.203 8.301 8.832 1.00 98.88 95 VAL A N 1
ATOM 682 C CA . VAL A 1 95 ? 3.655 7.622 7.611 1.00 98.88 95 VAL A CA 1
ATOM 683 C C . VAL A 1 95 ? 2.771 8.063 6.451 1.00 98.88 95 VAL A C 1
ATOM 685 O O . VAL A 1 95 ? 1.557 7.901 6.518 1.00 98.88 95 VAL A O 1
ATOM 688 N N . GLU A 1 96 ? 3.370 8.589 5.386 1.00 98.62 96 GLU A N 1
ATOM 689 C CA . GLU A 1 96 ? 2.664 9.120 4.215 1.00 98.62 96 GLU A CA 1
ATOM 690 C C . GLU A 1 96 ? 3.110 8.400 2.935 1.00 98.62 96 GLU A C 1
ATOM 692 O O . GLU A 1 96 ? 4.300 8.314 2.608 1.00 98.62 96 GLU A O 1
ATOM 697 N N . LEU A 1 97 ? 2.129 7.864 2.214 1.00 98.19 97 LEU A N 1
ATOM 698 C CA . LEU A 1 97 ? 2.253 7.175 0.935 1.00 98.19 97 LEU A CA 1
ATOM 699 C C . LEU A 1 97 ? 1.691 8.094 -0.156 1.00 98.19 97 LEU A C 1
ATOM 701 O O . LEU A 1 97 ? 0.502 8.039 -0.477 1.00 98.19 97 LEU A O 1
ATOM 705 N N . VAL A 1 98 ? 2.555 8.941 -0.716 1.00 96.0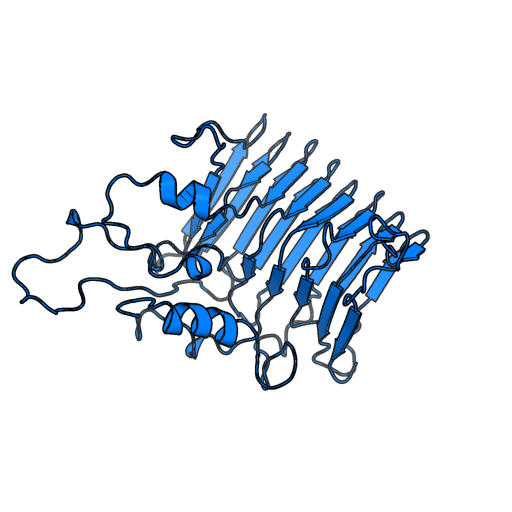6 98 VAL A N 1
ATOM 706 C CA . VAL A 1 98 ? 2.150 10.085 -1.551 1.00 96.06 98 VAL A CA 1
ATOM 707 C C . VAL A 1 98 ? 1.633 9.648 -2.926 1.00 96.06 98 VAL A C 1
ATOM 709 O O . VAL A 1 98 ? 0.661 10.195 -3.442 1.00 96.06 98 VAL A O 1
ATOM 712 N N . ASN A 1 99 ? 2.271 8.650 -3.544 1.00 94.00 99 ASN A N 1
ATOM 713 C CA . ASN A 1 99 ? 1.866 8.049 -4.822 1.00 94.00 99 ASN A CA 1
ATOM 714 C C . ASN A 1 99 ? 1.660 9.051 -5.981 1.00 94.00 99 ASN A C 1
ATOM 716 O O . ASN A 1 99 ? 0.870 8.808 -6.902 1.00 94.00 99 ASN A O 1
ATOM 720 N N . ASN A 1 100 ? 2.402 10.166 -5.998 1.00 89.25 100 ASN A N 1
ATOM 721 C CA . ASN A 1 100 ? 2.288 11.201 -7.027 1.00 89.25 100 ASN A CA 1
ATOM 722 C C . ASN A 1 100 ? 3.233 10.936 -8.215 1.00 89.25 100 ASN A C 1
ATOM 724 O O . ASN A 1 100 ? 4.211 11.634 -8.494 1.00 89.25 100 ASN A O 1
ATOM 728 N N . VAL A 1 101 ? 2.874 9.919 -9.002 1.00 81.75 101 VAL A N 1
ATOM 729 C CA . VAL A 1 101 ? 3.616 9.508 -10.210 1.00 81.75 101 VAL A CA 1
ATOM 730 C C . VAL A 1 101 ? 3.806 10.656 -11.211 1.00 81.75 101 VAL A C 1
ATOM 732 O O . VAL A 1 101 ? 4.815 10.711 -11.919 1.00 81.75 101 VAL A O 1
ATOM 735 N N . ASP A 1 102 ? 2.863 11.597 -11.268 1.00 82.94 102 ASP A N 1
ATOM 736 C CA . ASP A 1 102 ? 2.954 12.768 -12.142 1.00 82.94 102 ASP A CA 1
ATOM 737 C C . ASP A 1 102 ? 4.087 13.712 -11.738 1.00 82.94 102 ASP A C 1
ATOM 739 O O . ASP A 1 102 ? 4.738 14.304 -12.605 1.00 82.94 102 ASP A O 1
ATOM 743 N N . ALA A 1 103 ? 4.338 13.857 -10.438 1.00 81.19 103 ALA A N 1
ATOM 744 C CA . ALA A 1 103 ? 5.456 14.628 -9.925 1.00 81.19 103 ALA A CA 1
ATOM 745 C C . ALA A 1 103 ? 6.784 13.882 -10.143 1.00 81.19 103 ALA A C 1
ATOM 747 O O . ALA A 1 103 ? 7.752 14.504 -10.596 1.00 81.19 103 ALA A O 1
ATOM 748 N N . LEU A 1 104 ? 6.805 12.558 -9.940 1.00 78.56 104 LEU A N 1
ATOM 749 C CA . LEU A 1 104 ? 7.975 11.702 -10.177 1.00 78.56 104 LEU A CA 1
ATOM 750 C C . LEU A 1 104 ? 8.459 11.751 -11.634 1.00 78.56 104 LEU A C 1
ATOM 752 O O . LEU A 1 104 ? 9.643 11.957 -11.893 1.00 78.56 104 LEU A O 1
ATOM 756 N N . ILE A 1 105 ? 7.560 11.606 -12.608 1.00 76.25 105 ILE A N 1
ATOM 757 C CA . ILE A 1 105 ? 7.924 11.602 -14.035 1.00 76.25 105 ILE A CA 1
ATOM 758 C C . ILE A 1 105 ? 8.549 12.935 -14.468 1.00 76.25 105 ILE A C 1
ATOM 760 O O . ILE A 1 105 ? 9.451 12.956 -15.306 1.00 76.25 105 ILE A O 1
ATOM 764 N N . LYS A 1 106 ? 8.117 14.053 -13.874 1.00 75.19 106 LYS A N 1
ATOM 765 C CA . LYS A 1 106 ? 8.658 15.389 -14.171 1.00 75.19 106 LYS A CA 1
ATOM 766 C C . LYS A 1 106 ? 10.098 15.587 -13.687 1.00 75.19 106 LYS A C 1
ATOM 768 O O . LYS A 1 106 ? 10.728 16.559 -14.099 1.00 75.19 106 LYS A O 1
ATOM 773 N N . LEU A 1 107 ? 10.635 14.701 -12.840 1.00 69.56 107 LEU A N 1
ATOM 774 C CA . LEU A 1 107 ? 12.031 14.768 -12.396 1.00 69.56 107 LEU A CA 1
ATOM 775 C C . LEU A 1 107 ? 13.042 14.319 -13.445 1.00 69.56 107 LEU A C 1
ATOM 777 O O . LEU A 1 107 ? 14.227 14.616 -13.281 1.00 69.56 107 LEU A O 1
ATOM 781 N N . VAL A 1 108 ? 12.621 13.589 -14.479 1.00 67.44 108 VAL A N 1
ATOM 782 C CA . VAL A 1 108 ? 13.556 13.053 -15.468 1.00 67.44 108 VAL A CA 1
ATOM 783 C C . VAL A 1 108 ? 13.536 13.930 -16.720 1.00 67.44 108 VAL A C 1
ATOM 785 O O . VAL A 1 108 ? 12.550 13.938 -17.458 1.00 67.44 108 VAL A O 1
ATOM 788 N N . PRO A 1 109 ? 14.601 14.716 -16.959 1.00 54.12 109 PRO A N 1
ATOM 789 C CA . PRO A 1 109 ? 14.644 15.655 -18.066 1.00 54.12 109 PRO A CA 1
ATOM 790 C C . PRO A 1 109 ? 14.793 14.938 -19.413 1.00 54.12 109 PRO A C 1
ATOM 792 O O . PRO A 1 109 ? 15.550 13.979 -19.558 1.00 54.12 109 PRO A O 1
ATOM 795 N N . GLY A 1 110 ? 14.101 15.470 -20.422 1.00 53.75 110 GLY A N 1
ATOM 796 C CA . GLY A 1 110 ? 14.082 14.941 -21.782 1.00 53.75 110 GLY A CA 1
ATOM 797 C C . GLY A 1 110 ? 12.903 13.997 -22.010 1.00 53.75 110 GLY A C 1
ATOM 798 O O . GLY A 1 110 ? 12.692 13.038 -21.276 1.00 53.75 110 GLY A O 1
ATOM 799 N N . SER A 1 111 ? 12.162 14.238 -23.088 1.00 48.62 111 SER A N 1
ATOM 800 C CA . SER A 1 111 ? 11.013 13.471 -23.607 1.00 48.62 111 SER A CA 1
ATOM 801 C C . SER A 1 111 ? 11.270 11.972 -23.890 1.00 48.62 111 SER A C 1
ATOM 803 O O . SER A 1 111 ? 10.452 11.305 -24.520 1.00 48.62 111 SER A O 1
ATOM 805 N N . ALA A 1 112 ? 12.412 11.429 -23.456 1.00 46.38 112 ALA A N 1
ATOM 806 C CA . ALA A 1 112 ? 12.882 10.073 -23.709 1.00 46.38 112 ALA A CA 1
ATOM 807 C C . ALA A 1 112 ? 12.417 9.039 -22.668 1.00 46.38 112 ALA A C 1
ATOM 809 O O . ALA A 1 112 ? 12.398 7.849 -23.003 1.00 46.38 112 ALA A O 1
ATOM 810 N N . LEU A 1 113 ? 11.982 9.460 -21.470 1.00 52.00 113 LEU A N 1
ATOM 811 C CA . LEU A 1 113 ? 11.046 8.656 -20.680 1.00 52.00 113 LEU A CA 1
ATOM 812 C C . LEU A 1 113 ? 9.675 8.784 -21.325 1.00 52.00 113 LEU A C 1
ATOM 814 O O . LEU A 1 113 ? 8.815 9.543 -20.889 1.00 52.00 113 LEU A O 1
ATOM 818 N N . VAL A 1 114 ? 9.490 8.069 -22.426 1.00 51.88 114 VAL A N 1
ATOM 819 C CA . VAL A 1 114 ? 8.155 7.846 -22.960 1.00 51.88 114 VAL A CA 1
ATOM 820 C C . VAL A 1 114 ? 7.381 7.171 -21.830 1.00 51.88 114 VAL A C 1
ATOM 822 O O . VAL A 1 114 ? 7.735 6.067 -21.411 1.00 51.88 114 VAL A O 1
ATOM 825 N N . THR A 1 115 ? 6.417 7.894 -21.266 1.00 55.69 115 THR A N 1
ATOM 826 C CA . THR A 1 115 ? 5.587 7.496 -20.128 1.00 55.69 115 THR A CA 1
ATOM 827 C C . THR A 1 115 ? 4.589 6.440 -20.577 1.00 55.69 115 THR A C 1
ATOM 829 O O . THR A 1 115 ? 3.383 6.674 -20.573 1.00 55.69 115 THR A O 1
ATOM 832 N N . ASP A 1 116 ? 5.099 5.308 -21.046 1.00 56.12 116 ASP A N 1
ATOM 833 C CA . ASP A 1 116 ? 4.274 4.240 -21.585 1.00 56.12 116 ASP A CA 1
ATOM 834 C C . ASP A 1 116 ? 3.349 3.692 -20.468 1.00 56.12 116 ASP A C 1
ATOM 836 O O . ASP A 1 116 ? 2.191 3.386 -20.726 1.00 56.12 116 ASP A O 1
ATOM 840 N N . SER A 1 117 ? 3.766 3.666 -19.192 1.00 64.25 117 SER A N 1
ATOM 841 C CA . SER A 1 117 ? 2.841 3.338 -18.093 1.00 64.25 117 SER A CA 1
ATOM 842 C C . SER A 1 117 ? 3.152 4.081 -16.804 1.00 64.25 117 SER A C 1
ATOM 844 O O . SER A 1 117 ? 4.199 3.898 -16.189 1.00 64.25 117 SER A O 1
ATOM 846 N N . LYS A 1 118 ? 2.195 4.908 -16.372 1.00 77.50 118 LYS A N 1
ATOM 847 C CA . LYS A 1 118 ? 2.164 5.460 -15.010 1.00 77.50 118 LYS A CA 1
ATOM 848 C C . LYS A 1 118 ? 1.692 4.410 -14.004 1.00 77.50 118 LYS A C 1
ATOM 850 O O . LYS A 1 118 ? 2.077 4.467 -12.843 1.00 77.50 118 LYS A O 1
ATOM 855 N N . ASN A 1 119 ? 0.868 3.455 -14.445 1.00 79.94 119 ASN A N 1
ATOM 856 C CA . ASN A 1 119 ? 0.267 2.455 -13.565 1.00 79.94 119 ASN A CA 1
ATOM 857 C C . ASN A 1 119 ? 1.299 1.452 -13.053 1.00 79.94 119 ASN A C 1
ATOM 859 O O . ASN A 1 119 ? 1.234 1.073 -11.891 1.00 79.94 119 ASN A O 1
ATOM 863 N N . SER A 1 120 ? 2.280 1.063 -13.873 1.00 85.12 120 SER A N 1
ATOM 864 C CA . SER A 1 120 ? 3.336 0.143 -13.441 1.00 85.12 120 SER A CA 1
ATOM 865 C C . SER A 1 120 ? 4.209 0.728 -12.324 1.00 85.12 120 SER A C 1
ATOM 867 O O . SER A 1 120 ? 4.755 -0.025 -11.526 1.00 85.12 120 SER A O 1
ATOM 869 N N . LEU A 1 121 ? 4.317 2.060 -12.230 1.00 88.00 121 LEU A N 1
ATOM 870 C CA . LEU A 1 121 ? 5.119 2.766 -11.217 1.00 88.00 121 LEU A CA 1
ATOM 871 C C . LEU A 1 121 ? 4.472 2.815 -9.827 1.00 88.00 121 LEU A C 1
ATOM 873 O O . LEU A 1 121 ? 5.118 3.259 -8.882 1.00 88.00 121 LEU A O 1
ATOM 877 N N . VAL A 1 122 ? 3.218 2.379 -9.712 1.00 90.94 122 VAL A N 1
ATOM 878 C CA . VAL A 1 122 ? 2.485 2.222 -8.442 1.00 90.94 122 VAL A CA 1
ATOM 879 C C . VAL A 1 122 ? 2.076 0.769 -8.209 1.00 90.94 122 VAL A C 1
ATOM 881 O O . VAL A 1 122 ? 1.168 0.484 -7.429 1.00 90.94 122 VAL A O 1
ATOM 884 N N . VAL A 1 123 ? 2.748 -0.165 -8.891 1.00 93.69 123 VAL A N 1
ATOM 885 C CA . VAL A 1 123 ? 2.713 -1.582 -8.533 1.00 93.69 123 VAL A CA 1
ATOM 886 C C . VAL A 1 123 ? 3.831 -1.828 -7.531 1.00 93.69 123 VAL A C 1
ATOM 888 O O . VAL A 1 123 ? 5.008 -1.883 -7.886 1.00 93.69 123 VAL A O 1
ATOM 891 N N . TYR A 1 124 ? 3.428 -1.919 -6.274 1.00 97.19 124 TYR A N 1
ATOM 892 C CA . TYR A 1 124 ? 4.277 -2.120 -5.115 1.00 97.19 124 TYR A CA 1
ATOM 893 C C . TYR A 1 124 ? 4.749 -3.576 -5.031 1.00 97.19 124 TYR A C 1
ATOM 895 O O . TYR A 1 124 ? 4.205 -4.471 -5.685 1.00 97.19 124 TYR A O 1
ATOM 903 N N . ALA A 1 125 ? 5.737 -3.822 -4.167 1.00 97.25 125 ALA A N 1
ATOM 904 C CA . ALA A 1 125 ? 6.077 -5.180 -3.752 1.00 97.25 125 ALA A CA 1
ATOM 905 C C . ALA A 1 125 ? 4.841 -5.907 -3.177 1.00 97.25 125 ALA A C 1
ATOM 907 O O . ALA A 1 125 ? 3.914 -5.241 -2.714 1.00 97.25 125 ALA A O 1
ATOM 908 N N . PRO A 1 126 ? 4.816 -7.251 -3.177 1.00 97.62 126 PRO A N 1
ATOM 909 C CA . PRO A 1 126 ? 3.663 -8.015 -2.707 1.00 97.62 126 PRO A CA 1
ATOM 910 C C . PRO A 1 126 ? 3.192 -7.708 -1.287 1.00 97.62 126 PRO A C 1
ATOM 912 O O . PRO A 1 126 ? 2.003 -7.848 -1.004 1.00 97.62 126 PRO A O 1
ATOM 915 N N . SER A 1 127 ? 4.105 -7.290 -0.406 1.00 98.44 127 SER A N 1
ATOM 916 C CA . SER A 1 127 ? 3.771 -6.961 0.978 1.00 98.44 127 SER A CA 1
ATOM 917 C C . SER A 1 127 ? 4.178 -5.544 1.374 1.00 98.44 127 SER A C 1
ATOM 919 O O . SER A 1 127 ? 5.300 -5.105 1.115 1.00 98.44 127 SER A O 1
ATOM 921 N N . LEU A 1 128 ? 3.279 -4.847 2.069 1.00 98.75 128 LEU A N 1
ATOM 922 C CA . LEU A 1 128 ? 3.504 -3.521 2.641 1.00 98.75 128 LEU A CA 1
ATOM 923 C C . LEU A 1 128 ? 3.066 -3.501 4.107 1.00 98.75 128 LEU A C 1
ATOM 925 O O . LEU A 1 128 ? 1.940 -3.873 4.424 1.00 98.75 128 LEU A O 1
ATOM 929 N N . SER A 1 129 ? 3.935 -2.994 4.978 1.00 98.81 129 SER A N 1
ATOM 930 C CA . SER A 1 129 ? 3.606 -2.633 6.356 1.00 98.81 129 SER A CA 1
ATOM 931 C C . SER A 1 129 ? 3.967 -1.175 6.595 1.00 98.81 129 SER A C 1
ATOM 933 O O . SER A 1 129 ? 5.139 -0.819 6.518 1.00 98.81 129 SER A O 1
ATOM 935 N N . ALA A 1 130 ? 2.986 -0.341 6.919 1.00 98.88 130 ALA A N 1
ATOM 936 C CA . ALA A 1 130 ? 3.167 1.053 7.299 1.00 98.88 130 ALA A CA 1
ATOM 937 C C . ALA A 1 130 ? 2.651 1.262 8.724 1.00 98.88 130 ALA A C 1
ATOM 939 O O . ALA A 1 130 ? 1.471 1.041 8.987 1.00 98.88 130 ALA A O 1
ATOM 940 N N . ALA A 1 131 ? 3.534 1.671 9.634 1.00 98.94 131 ALA A N 1
ATOM 941 C CA . ALA A 1 131 ? 3.215 1.863 11.042 1.00 98.94 131 ALA A CA 1
ATOM 942 C C . ALA A 1 131 ? 3.604 3.267 11.529 1.00 98.94 131 ALA A C 1
ATOM 944 O O . ALA A 1 131 ? 4.777 3.628 11.511 1.00 98.94 131 ALA A O 1
ATOM 945 N N . ALA A 1 132 ? 2.640 4.040 12.017 1.00 98.88 132 ALA A N 1
ATOM 946 C CA . ALA A 1 132 ? 2.864 5.294 12.730 1.00 98.88 132 ALA A CA 1
ATOM 947 C C . ALA A 1 132 ? 2.452 5.096 14.192 1.00 98.88 132 ALA A C 1
ATOM 949 O O . ALA A 1 132 ? 1.265 5.097 14.502 1.00 98.88 132 ALA A O 1
ATOM 950 N N . LEU A 1 133 ? 3.409 4.896 15.104 1.00 98.62 133 LEU A N 1
ATOM 951 C CA . LEU A 1 133 ? 3.094 4.450 16.472 1.00 98.62 133 LEU A CA 1
ATOM 952 C C . LEU A 1 133 ? 2.289 5.479 17.277 1.00 98.62 133 LEU A C 1
ATOM 954 O O . LEU A 1 133 ? 1.489 5.104 18.127 1.00 98.62 133 LEU A O 1
ATOM 958 N N . GLN A 1 134 ? 2.504 6.768 17.015 1.00 98.44 134 GLN A N 1
ATOM 959 C CA . GLN A 1 134 ? 1.786 7.867 17.673 1.00 98.44 134 GLN A CA 1
ATOM 960 C C . GLN A 1 134 ? 1.059 8.787 16.688 1.00 98.44 134 GLN A C 1
ATOM 962 O O . GLN A 1 134 ? 0.275 9.631 17.119 1.00 98.44 134 GLN A O 1
ATOM 967 N N . GLY A 1 135 ? 1.330 8.664 15.389 1.00 98.69 135 GLY A N 1
ATOM 968 C CA . GLY A 1 135 ? 0.767 9.522 14.352 1.00 98.69 135 GLY A CA 1
ATOM 969 C C . GLY A 1 135 ? -0.280 8.827 13.494 1.00 98.69 135 GLY A C 1
ATOM 970 O O . GLY A 1 135 ? -0.848 7.793 13.860 1.00 98.69 135 GLY A O 1
ATOM 971 N N . ASP A 1 136 ? -0.509 9.434 12.338 1.00 98.88 136 ASP A N 1
ATOM 972 C CA . ASP A 1 136 ? -1.404 8.960 11.296 1.00 98.88 136 ASP A CA 1
ATOM 973 C C . ASP A 1 136 ? -0.651 8.104 10.266 1.00 98.88 136 ASP A C 1
ATOM 975 O O . ASP A 1 136 ? 0.531 8.324 9.982 1.00 98.88 136 ASP A O 1
ATOM 979 N N . VAL A 1 137 ? -1.367 7.171 9.640 1.00 98.94 137 VAL A N 1
ATOM 980 C CA . VAL A 1 137 ? -0.961 6.574 8.362 1.00 98.94 137 VAL A CA 1
ATOM 981 C C . VAL A 1 137 ? -1.850 7.157 7.272 1.00 98.94 137 VAL A C 1
ATOM 983 O O . VAL A 1 137 ? -3.073 7.053 7.346 1.00 98.94 137 VAL A O 1
ATOM 986 N N . GLN A 1 138 ? -1.248 7.767 6.258 1.00 98.75 138 GLN A N 1
ATOM 987 C CA . GLN A 1 138 ? -1.954 8.432 5.170 1.00 98.75 138 GLN A CA 1
ATOM 988 C C . GLN A 1 138 ? -1.532 7.859 3.818 1.00 98.75 138 GLN A C 1
ATOM 990 O O . GLN A 1 138 ? -0.348 7.694 3.531 1.00 98.75 138 GLN A O 1
ATOM 995 N N . VAL A 1 139 ? -2.520 7.543 2.989 1.00 98.44 139 VAL A N 1
ATOM 996 C CA . VAL A 1 139 ? -2.359 7.189 1.579 1.00 98.44 139 VAL A CA 1
ATOM 997 C C . VAL A 1 139 ? -2.977 8.319 0.773 1.00 98.44 139 VAL A C 1
ATOM 999 O O . VAL A 1 139 ? -4.160 8.563 0.938 1.00 98.44 139 VAL A O 1
ATOM 1002 N N . ASP A 1 140 ? -2.223 8.996 -0.089 1.00 96.44 140 ASP A N 1
ATOM 1003 C CA . ASP A 1 140 ? -2.753 10.132 -0.872 1.00 96.44 140 ASP A CA 1
ATOM 1004 C C . ASP A 1 140 ? -3.111 9.764 -2.308 1.00 96.44 140 ASP A C 1
ATOM 1006 O O . ASP A 1 140 ? -3.815 10.491 -3.014 1.00 96.44 140 ASP A O 1
ATOM 1010 N N . GLY A 1 141 ? -2.608 8.625 -2.767 1.00 93.38 141 GLY A N 1
ATOM 1011 C CA . GLY A 1 141 ? -2.807 8.167 -4.123 1.00 93.38 141 GLY A CA 1
ATOM 1012 C C . GLY A 1 141 ? -2.842 6.658 -4.210 1.00 93.38 141 GLY A C 1
ATOM 1013 O O . GLY A 1 141 ? -2.403 5.926 -3.323 1.00 93.38 141 GLY A O 1
ATOM 1014 N N . ARG A 1 142 ? -3.364 6.190 -5.339 1.00 92.75 142 ARG A N 1
ATOM 1015 C CA . ARG A 1 142 ? -3.552 4.764 -5.581 1.00 92.75 142 ARG A CA 1
ATOM 1016 C C . ARG A 1 142 ? -2.236 3.988 -5.617 1.00 92.75 142 ARG A C 1
ATOM 1018 O O . ARG A 1 142 ? -1.240 4.473 -6.151 1.00 92.75 142 ARG A O 1
ATOM 1025 N N . PHE A 1 143 ? -2.303 2.731 -5.201 1.00 95.31 143 PHE A N 1
ATOM 1026 C CA . PHE A 1 143 ? -1.276 1.730 -5.468 1.00 95.31 143 PHE A CA 1
ATOM 1027 C C . PHE A 1 143 ? -1.879 0.326 -5.526 1.00 95.31 143 PHE A C 1
ATOM 1029 O O . PHE A 1 143 ? -3.015 0.079 -5.117 1.00 95.31 143 PHE A O 1
ATOM 1036 N N . THR A 1 144 ? -1.125 -0.614 -6.082 1.00 95.06 144 THR A N 1
ATOM 1037 C CA . THR A 1 144 ? -1.491 -2.030 -6.120 1.00 95.06 144 THR A CA 1
ATOM 1038 C C . THR A 1 144 ? -0.327 -2.875 -5.633 1.00 95.06 144 THR A C 1
ATOM 1040 O O . THR A 1 144 ? 0.771 -2.751 -6.160 1.00 95.06 144 THR A O 1
ATOM 1043 N N . LEU A 1 145 ? -0.553 -3.749 -4.658 1.00 97.12 145 LEU A N 1
ATOM 1044 C CA . LEU A 1 145 ? 0.418 -4.767 -4.272 1.00 97.12 145 LEU A CA 1
ATOM 1045 C C . LEU A 1 145 ? 0.442 -5.861 -5.339 1.00 97.12 145 LEU A C 1
ATOM 1047 O O . LEU A 1 145 ? -0.611 -6.342 -5.771 1.00 97.12 145 LEU A O 1
ATOM 1051 N N . PHE A 1 146 ? 1.644 -6.225 -5.780 1.00 96.06 146 PHE A N 1
ATOM 1052 C CA . PHE A 1 146 ? 1.842 -7.291 -6.755 1.00 96.06 146 PHE A CA 1
ATOM 1053 C C . PHE A 1 146 ? 1.268 -8.624 -6.230 1.00 96.06 146 PHE A C 1
ATOM 1055 O O . PHE A 1 146 ? 1.483 -8.950 -5.061 1.00 96.06 146 PHE A O 1
ATOM 1062 N N . PRO A 1 147 ? 0.560 -9.413 -7.058 1.00 95.00 147 PRO A N 1
ATOM 1063 C CA . PRO A 1 147 ? -0.057 -10.649 -6.595 1.00 95.00 147 PRO A CA 1
ATOM 1064 C C . PRO A 1 147 ? 0.991 -11.670 -6.138 1.00 95.00 147 PRO A C 1
ATOM 1066 O O . PRO A 1 147 ? 1.940 -11.994 -6.854 1.00 95.00 147 PRO A O 1
ATOM 1069 N N . SER A 1 148 ? 0.803 -12.194 -4.931 1.00 95.25 148 SER A N 1
ATOM 1070 C CA . SER A 1 148 ? 1.630 -13.243 -4.335 1.00 95.25 148 SER A CA 1
ATOM 1071 C C . SER A 1 148 ? 0.818 -14.004 -3.306 1.00 95.25 148 SER A C 1
ATOM 1073 O O . SER A 1 148 ? 0.092 -13.389 -2.535 1.00 95.25 148 SER A O 1
ATOM 1075 N N . ALA A 1 149 ? 1.031 -15.314 -3.212 1.00 94.38 149 ALA A N 1
ATOM 1076 C CA . ALA A 1 149 ? 0.423 -16.160 -2.189 1.00 94.38 149 ALA A CA 1
ATOM 1077 C C . ALA A 1 149 ? 0.879 -15.846 -0.747 1.00 94.38 149 ALA A C 1
ATOM 1079 O O . ALA A 1 149 ? 0.364 -16.444 0.191 1.00 94.38 149 ALA A O 1
ATOM 1080 N N . GLN A 1 150 ? 1.872 -14.967 -0.562 1.00 92.94 150 GLN A N 1
ATOM 1081 C CA . GLN A 1 150 ? 2.321 -14.462 0.746 1.00 92.94 150 GLN A CA 1
ATOM 1082 C C . GLN A 1 150 ? 2.180 -12.931 0.869 1.00 92.94 150 GLN A C 1
ATOM 1084 O O . GLN A 1 150 ? 2.733 -12.326 1.792 1.00 92.94 150 GLN A O 1
ATOM 1089 N N . GLY A 1 151 ? 1.508 -12.287 -0.092 1.00 96.50 151 GLY A N 1
ATOM 1090 C CA . GLY A 1 151 ? 1.334 -10.837 -0.121 1.00 96.50 151 GLY A CA 1
ATOM 1091 C C . GLY A 1 151 ? 0.414 -10.360 1.001 1.00 96.50 151 GLY A C 1
ATOM 1092 O O . GLY A 1 151 ? -0.635 -10.956 1.240 1.00 96.50 151 GLY A O 1
ATOM 1093 N N . ASN A 1 152 ? 0.770 -9.280 1.698 1.00 97.88 152 ASN A N 1
ATOM 1094 C CA . ASN A 1 152 ? -0.079 -8.720 2.750 1.00 97.88 152 ASN A CA 1
ATOM 1095 C C . ASN A 1 152 ? -0.024 -7.191 2.844 1.00 97.88 152 ASN A C 1
ATOM 1097 O O . ASN A 1 152 ? 0.967 -6.561 2.481 1.00 97.88 152 ASN A O 1
ATOM 1101 N N . LEU A 1 153 ? -1.080 -6.601 3.401 1.00 98.75 153 LEU A N 1
ATOM 1102 C CA . LEU A 1 153 ? -1.177 -5.173 3.678 1.00 98.75 153 LEU A CA 1
ATOM 1103 C C . LEU A 1 153 ? -1.391 -4.938 5.176 1.00 98.75 153 LEU A C 1
ATOM 1105 O O . LEU A 1 153 ? -2.304 -5.504 5.775 1.00 98.75 153 LEU A O 1
ATOM 1109 N N . GLN A 1 154 ? -0.568 -4.072 5.762 1.00 98.88 154 GLN A N 1
ATOM 1110 C CA . GLN A 1 154 ? -0.737 -3.568 7.122 1.00 98.88 154 GLN A CA 1
ATOM 1111 C C . GLN A 1 154 ? -0.619 -2.043 7.130 1.00 98.88 154 GLN A C 1
ATOM 1113 O O . GLN A 1 154 ? 0.413 -1.500 6.738 1.00 98.88 154 GLN A O 1
ATOM 1118 N N . LEU A 1 155 ? -1.667 -1.361 7.588 1.00 98.88 155 LEU A N 1
ATOM 1119 C CA . LEU A 1 155 ? -1.701 0.080 7.837 1.00 98.88 155 LEU A CA 1
ATOM 1120 C C . LEU A 1 155 ? -2.063 0.284 9.310 1.00 98.88 155 LEU A C 1
ATOM 1122 O O . LEU A 1 155 ? -3.196 0.025 9.707 1.00 98.88 155 LEU A O 1
ATOM 1126 N N . LEU A 1 156 ? -1.093 0.683 10.128 1.00 98.94 156 LEU A N 1
ATOM 1127 C CA . LEU A 1 156 ? -1.211 0.723 11.585 1.00 98.94 156 LEU A CA 1
ATOM 1128 C C . LEU A 1 156 ? -0.919 2.139 12.087 1.00 98.94 156 LEU A C 1
ATOM 1130 O O . LEU A 1 156 ? 0.216 2.601 12.015 1.00 98.94 156 LEU A O 1
ATOM 1134 N N . ALA A 1 157 ? -1.923 2.828 12.609 1.00 98.94 157 ALA A N 1
ATOM 1135 C CA . ALA A 1 157 ? -1.803 4.188 13.117 1.00 98.94 157 ALA A CA 1
ATOM 1136 C C . ALA A 1 157 ? -2.151 4.248 14.606 1.00 98.94 157 ALA A C 1
ATOM 1138 O O . ALA A 1 157 ? -3.134 3.655 15.050 1.00 98.94 157 ALA A O 1
ATOM 1139 N N . GLY A 1 158 ? -1.381 5.015 15.378 1.00 98.88 158 GLY A N 1
ATOM 1140 C CA . GLY A 1 158 ? -1.745 5.380 16.746 1.00 98.88 158 GLY A CA 1
ATOM 1141 C C . GLY A 1 158 ? -2.981 6.281 16.765 1.00 98.88 158 GLY A C 1
ATOM 1142 O O . GLY A 1 158 ? -3.849 6.142 17.631 1.00 98.88 158 GLY A O 1
ATOM 1143 N N . GLN A 1 159 ? -3.086 7.168 15.772 1.00 98.75 159 GLN A N 1
AT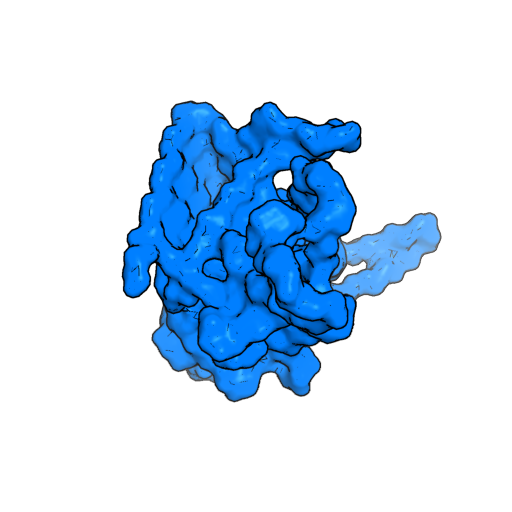OM 1144 C CA . GLN A 1 159 ? -4.227 8.052 15.558 1.00 98.75 159 GLN A CA 1
ATOM 1145 C C . GLN A 1 159 ? -5.092 7.538 14.406 1.00 98.75 159 GLN A C 1
ATOM 1147 O O . GLN A 1 159 ? -5.826 6.578 14.618 1.00 98.75 159 GLN A O 1
ATOM 1152 N N . ASN A 1 160 ? -5.033 8.148 13.220 1.00 98.88 160 ASN A N 1
ATOM 1153 C CA . ASN A 1 160 ? -5.961 7.879 12.123 1.00 98.88 160 ASN A CA 1
ATOM 1154 C C . ASN A 1 160 ? -5.299 7.118 10.973 1.00 98.88 160 ASN A C 1
ATOM 1156 O O . ASN A 1 160 ? -4.128 7.339 10.657 1.00 98.88 160 ASN A O 1
ATOM 1160 N N . VAL A 1 161 ? -6.087 6.304 10.272 1.00 98.88 161 VAL A N 1
ATOM 1161 C CA . VAL A 1 161 ? -5.735 5.829 8.930 1.00 98.88 161 VAL A CA 1
ATOM 1162 C C . VAL A 1 161 ? -6.562 6.602 7.908 1.00 98.88 161 VAL A C 1
ATOM 1164 O O . VAL A 1 161 ? -7.789 6.521 7.910 1.00 98.88 161 VAL A O 1
ATOM 1167 N N . LYS A 1 162 ? -5.895 7.351 7.029 1.00 98.81 162 LYS A N 1
ATOM 1168 C CA . LYS A 1 162 ? -6.525 8.151 5.969 1.00 98.81 162 LYS A CA 1
ATOM 1169 C C . LYS A 1 162 ? -6.250 7.507 4.617 1.00 98.81 162 LYS A C 1
ATOM 1171 O O . LYS A 1 162 ? -5.096 7.340 4.227 1.00 98.81 162 LYS A O 1
ATOM 1176 N N . LEU A 1 163 ? -7.313 7.133 3.921 1.00 98.19 163 LEU A N 1
ATOM 1177 C CA . LEU A 1 163 ? -7.275 6.405 2.663 1.00 98.19 163 LEU A CA 1
ATOM 1178 C C . LEU A 1 163 ? -7.669 7.342 1.524 1.00 98.19 163 LEU A C 1
ATOM 1180 O O . LEU A 1 163 ? -8.825 7.749 1.434 1.00 98.19 163 LEU A O 1
ATOM 1184 N N . GLY A 1 164 ? -6.700 7.647 0.671 1.00 95.69 164 GLY A N 1
ATOM 1185 C CA . GLY A 1 164 ? -6.831 8.425 -0.551 1.00 95.69 164 GLY A CA 1
ATOM 1186 C C . GLY A 1 164 ? -6.472 7.585 -1.776 1.00 95.69 164 GLY A C 1
ATOM 1187 O O . GLY A 1 164 ? -5.476 6.857 -1.813 1.00 95.69 164 GLY A O 1
ATOM 1188 N N . GLY A 1 165 ? -7.299 7.671 -2.810 1.00 92.25 165 GLY A N 1
ATOM 1189 C CA . GLY A 1 165 ? -7.184 6.869 -4.016 1.00 92.25 165 GLY A CA 1
ATOM 1190 C C . GLY A 1 165 ? -7.543 5.393 -3.821 1.00 92.25 165 GLY A C 1
ATOM 1191 O O . GLY A 1 165 ? -8.194 4.969 -2.868 1.00 92.25 165 GLY A O 1
ATOM 1192 N N . GLN A 1 166 ? -7.142 4.584 -4.799 1.00 92.62 166 GLN A N 1
ATOM 1193 C CA . GLN A 1 166 ? -7.438 3.158 -4.825 1.00 92.62 166 GLN A CA 1
ATOM 1194 C C . GLN A 1 166 ? -6.280 2.341 -4.242 1.00 92.62 166 GLN A C 1
ATOM 1196 O O . GLN A 1 166 ? -5.193 2.323 -4.816 1.00 92.62 166 GLN A O 1
ATOM 1201 N N . VAL A 1 167 ? -6.535 1.575 -3.188 1.00 95.75 167 VAL A N 1
ATOM 1202 C CA . VAL A 1 167 ? -5.589 0.587 -2.659 1.00 95.75 167 VAL A CA 1
ATOM 1203 C C . VAL A 1 167 ? -6.051 -0.803 -3.070 1.00 95.75 167 VAL A C 1
ATOM 1205 O O . VAL A 1 167 ? -7.208 -1.162 -2.870 1.00 95.75 167 VAL A O 1
ATOM 1208 N N . ASN A 1 168 ? -5.161 -1.585 -3.674 1.00 95.19 168 ASN A N 1
ATOM 1209 C CA . ASN A 1 168 ? -5.493 -2.911 -4.190 1.00 95.19 168 ASN A CA 1
ATOM 1210 C C . ASN A 1 168 ? -4.458 -3.951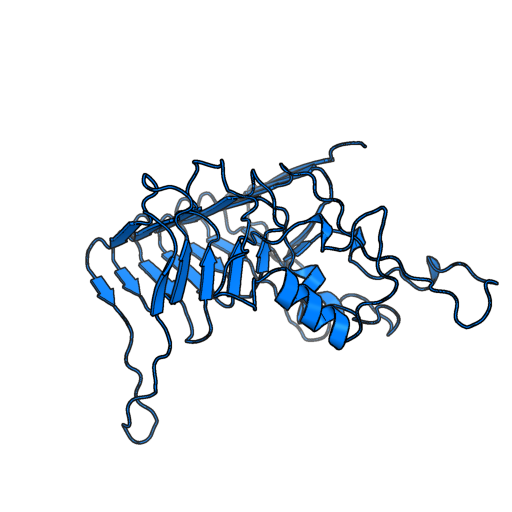 -3.750 1.00 95.19 168 ASN A C 1
ATOM 1212 O O . ASN A 1 168 ? -3.293 -3.855 -4.128 1.00 95.19 168 ASN A O 1
ATOM 1216 N N . LEU A 1 169 ? -4.876 -4.958 -2.989 1.00 95.88 169 LEU A N 1
ATOM 1217 C CA . LEU A 1 169 ? -4.123 -6.192 -2.789 1.00 95.88 169 LEU A CA 1
ATOM 1218 C C . LEU A 1 169 ? -4.560 -7.170 -3.878 1.00 95.88 169 LEU A C 1
ATOM 1220 O O . LEU A 1 169 ? -5.608 -7.793 -3.757 1.00 95.88 169 LEU A O 1
ATOM 1224 N N . SER A 1 170 ? -3.774 -7.265 -4.950 1.00 93.81 170 SER A N 1
ATOM 1225 C CA . SER A 1 170 ? -4.146 -8.045 -6.130 1.00 93.81 170 SER A CA 1
ATOM 1226 C C . SER A 1 170 ? -4.109 -9.553 -5.865 1.00 93.81 170 SER A C 1
ATOM 1228 O O . SER A 1 170 ? -3.194 -10.051 -5.204 1.00 93.81 170 SER A O 1
ATOM 1230 N N . ASP A 1 171 ? -5.059 -10.291 -6.436 1.00 91.25 171 ASP A N 1
ATOM 1231 C CA . ASP A 1 171 ? -5.066 -11.756 -6.512 1.00 91.25 171 ASP A CA 1
ATOM 1232 C C . ASP A 1 171 ? -4.973 -12.312 -7.933 1.00 91.25 171 ASP A C 1
ATOM 1234 O O . ASP A 1 171 ? -5.237 -13.493 -8.169 1.00 91.25 171 ASP A O 1
ATOM 1238 N N . ALA A 1 172 ? -4.599 -11.458 -8.879 1.00 89.69 172 ALA A N 1
ATOM 1239 C CA . ALA A 1 172 ? -4.411 -11.841 -10.262 1.00 89.69 172 ALA A CA 1
ATOM 1240 C C . ALA A 1 172 ? -3.360 -12.947 -10.399 1.00 89.69 172 ALA A C 1
ATOM 1242 O O . ALA A 1 172 ? -2.394 -12.994 -9.642 1.00 89.69 172 ALA A O 1
ATOM 1243 N N . ASP A 1 173 ? -3.490 -13.791 -11.423 1.00 88.31 173 ASP A N 1
ATOM 1244 C CA . ASP A 1 173 ? -2.429 -14.736 -11.768 1.00 88.31 173 ASP A CA 1
ATOM 1245 C C . ASP A 1 173 ? -1.149 -13.958 -12.157 1.00 88.31 173 ASP A C 1
ATOM 1247 O O . ASP A 1 173 ? -1.154 -13.246 -13.173 1.00 88.31 173 ASP A O 1
ATOM 1251 N N . PRO A 1 174 ? -0.037 -14.079 -11.399 1.00 89.25 174 PRO A N 1
ATOM 1252 C CA . PRO A 1 174 ? 1.196 -13.352 -11.676 1.00 89.25 174 PRO A CA 1
ATOM 1253 C C . PRO A 1 174 ? 1.796 -13.713 -13.039 1.00 89.25 174 PRO A C 1
ATOM 1255 O O . PRO A 1 174 ? 2.530 -12.908 -13.608 1.00 89.25 174 PRO A O 1
ATOM 1258 N N . ALA A 1 175 ? 1.471 -14.888 -13.595 1.00 87.25 175 ALA A N 1
ATOM 1259 C CA . ALA A 1 175 ? 1.911 -15.301 -14.926 1.00 87.25 175 ALA A CA 1
ATOM 1260 C C . ALA A 1 175 ? 1.255 -14.489 -16.059 1.00 87.25 175 ALA A C 1
ATOM 1262 O O . ALA A 1 175 ? 1.761 -14.482 -17.182 1.00 87.25 175 ALA A O 1
ATOM 1263 N N . LEU A 1 176 ? 0.150 -13.784 -15.781 1.00 84.31 176 LEU A N 1
ATOM 1264 C CA . LEU A 1 176 ? -0.487 -12.856 -16.721 1.00 84.31 176 LEU A CA 1
ATOM 1265 C C . LEU A 1 176 ? 0.169 -11.469 -16.721 1.00 84.31 176 LEU A C 1
ATOM 1267 O O . LEU A 1 176 ? -0.151 -10.643 -17.584 1.00 84.31 176 LEU A O 1
ATOM 1271 N N . LEU A 1 177 ? 1.070 -11.211 -15.770 1.00 87.56 177 LEU A N 1
ATOM 1272 C CA . LEU A 1 177 ? 1.831 -9.974 -15.675 1.00 87.56 177 LEU A CA 1
ATOM 1273 C C . LEU A 1 177 ? 3.182 -10.107 -16.401 1.00 87.56 177 LEU A C 1
ATOM 1275 O O . LEU A 1 177 ? 3.721 -11.207 -16.537 1.00 87.56 177 LEU A O 1
ATOM 1279 N N . PRO A 1 178 ? 3.766 -8.992 -16.874 1.00 89.75 178 PRO A N 1
ATOM 1280 C CA . PRO A 1 178 ? 5.072 -9.009 -17.526 1.00 89.75 178 PRO A CA 1
ATOM 1281 C C . PRO A 1 178 ? 6.157 -9.562 -16.596 1.00 89.75 178 PRO A C 1
ATOM 1283 O O . PRO A 1 178 ? 6.451 -8.970 -15.559 1.00 89.75 178 PRO A O 1
ATOM 1286 N N . GLY A 1 179 ? 6.772 -10.678 -16.981 1.00 90.44 179 GLY A N 1
ATOM 1287 C CA . GLY A 1 179 ? 7.848 -11.330 -16.237 1.00 90.44 179 GLY A CA 1
ATOM 1288 C C . GLY A 1 179 ? 9.167 -11.307 -17.003 1.00 90.44 179 GLY A C 1
ATOM 1289 O O . GLY A 1 179 ? 9.211 -10.971 -18.185 1.00 90.44 179 GLY A O 1
ATOM 1290 N N . MET A 1 180 ? 10.260 -11.703 -16.349 1.00 88.69 180 MET A N 1
ATOM 1291 C CA . MET A 1 180 ? 11.598 -11.706 -16.963 1.00 88.69 180 MET A CA 1
ATOM 1292 C C . MET A 1 180 ? 11.678 -12.530 -18.261 1.00 88.69 180 MET A C 1
ATOM 1294 O O . MET A 1 180 ? 12.441 -12.189 -19.161 1.00 88.69 180 MET A O 1
ATOM 1298 N N . LEU A 1 181 ? 10.896 -13.610 -18.362 1.00 90.12 181 LEU A N 1
ATOM 1299 C CA . LEU A 1 181 ? 10.862 -14.488 -19.539 1.00 90.12 181 LEU A CA 1
ATOM 1300 C C . LEU A 1 181 ? 9.843 -14.045 -20.602 1.00 90.12 181 LEU A C 1
ATOM 1302 O O . LEU A 1 181 ? 9.838 -14.580 -21.707 1.00 90.12 181 LEU A O 1
ATOM 1306 N N . SER A 1 182 ? 8.996 -13.069 -20.280 1.00 89.38 182 SER A N 1
ATOM 1307 C CA . SER A 1 182 ? 7.943 -12.539 -21.149 1.00 89.38 182 SER A CA 1
ATOM 1308 C C . SER A 1 182 ? 7.791 -11.020 -20.962 1.00 89.38 182 SER A C 1
ATOM 1310 O O . SER A 1 182 ? 6.722 -10.547 -20.559 1.00 89.38 182 SER A O 1
ATOM 1312 N N . PRO A 1 183 ? 8.859 -10.235 -21.210 1.00 89.06 183 PRO A N 1
ATOM 1313 C CA . PRO A 1 183 ? 8.815 -8.796 -21.012 1.00 89.06 183 PRO A CA 1
ATOM 1314 C C . PRO A 1 183 ? 7.950 -8.111 -22.071 1.00 89.06 183 PRO A C 1
ATOM 1316 O O . PRO A 1 183 ? 7.829 -8.573 -23.209 1.00 89.06 183 PRO A O 1
ATOM 1319 N N . LEU A 1 184 ? 7.400 -6.952 -21.721 1.00 85.25 184 LEU A N 1
ATOM 1320 C CA . LEU A 1 184 ? 6.748 -6.071 -22.682 1.00 85.25 184 LEU A CA 1
ATOM 1321 C C . LEU A 1 184 ? 7.759 -5.147 -23.350 1.00 85.25 184 LEU A C 1
ATOM 1323 O O . LEU A 1 184 ? 8.723 -4.690 -22.740 1.00 85.25 184 LEU A O 1
ATOM 1327 N N . THR A 1 185 ? 7.474 -4.796 -24.599 1.00 80.00 185 THR A N 1
ATOM 1328 C CA . THR A 1 185 ? 8.268 -3.841 -25.381 1.00 80.00 185 THR A CA 1
ATOM 1329 C C . THR A 1 185 ? 7.698 -2.423 -25.351 1.00 80.00 185 THR A C 1
ATOM 1331 O O . THR A 1 185 ? 8.358 -1.467 -25.757 1.00 80.00 185 THR A O 1
ATOM 1334 N N . SER A 1 186 ? 6.455 -2.280 -24.892 1.00 75.94 186 SER A N 1
ATOM 1335 C CA . SER A 1 186 ? 5.786 -1.013 -24.617 1.00 75.94 186 SER A CA 1
ATOM 1336 C C . SER A 1 186 ? 4.581 -1.244 -23.709 1.00 75.94 186 SER A C 1
ATOM 1338 O O . SER A 1 186 ? 3.949 -2.301 -23.742 1.00 75.94 186 SER A O 1
ATOM 1340 N N . TYR A 1 187 ? 4.221 -0.216 -22.954 1.00 71.50 187 TYR A N 1
ATOM 1341 C CA . TYR A 1 187 ? 2.879 -0.065 -22.415 1.00 71.50 187 TYR A CA 1
ATOM 1342 C C . TYR A 1 187 ? 2.155 0.963 -23.297 1.00 71.50 187 TYR A C 1
ATOM 1344 O O . TYR A 1 187 ? 2.294 2.165 -23.139 1.00 71.50 187 TYR A O 1
ATOM 1352 N N . SER A 1 188 ? 1.441 0.525 -24.332 1.00 66.12 188 SER A N 1
ATOM 1353 C CA . SER A 1 188 ? 0.503 1.445 -25.001 1.00 66.12 188 SER A CA 1
ATOM 1354 C C . SER A 1 188 ? -0.641 1.788 -24.042 1.00 66.12 188 SER A C 1
ATOM 1356 O O . SER A 1 188 ? -0.910 1.006 -23.138 1.00 66.12 188 SER A O 1
ATOM 1358 N N . THR A 1 189 ? -1.399 2.866 -24.265 1.00 62.66 189 THR A N 1
ATOM 1359 C CA . THR A 1 189 ? -2.592 3.181 -23.446 1.00 62.66 189 THR A CA 1
ATOM 1360 C C . THR A 1 189 ? -3.550 1.984 -23.310 1.00 62.66 189 THR A C 1
ATOM 1362 O O . THR A 1 189 ? -4.137 1.767 -22.254 1.00 62.66 189 THR A O 1
ATOM 1365 N N . ALA A 1 190 ? -3.657 1.151 -24.352 1.00 60.28 190 ALA A N 1
ATOM 1366 C CA . ALA A 1 190 ? -4.442 -0.081 -24.317 1.00 60.28 190 ALA A CA 1
ATOM 1367 C C . ALA A 1 190 ? -3.805 -1.190 -23.458 1.00 60.28 190 ALA A C 1
ATOM 1369 O O . ALA A 1 190 ? -4.525 -1.940 -22.810 1.00 60.28 190 ALA A O 1
ATOM 1370 N N . VAL A 1 191 ? -2.476 -1.320 -23.450 1.00 65.62 191 VAL A N 1
ATOM 1371 C CA . VAL A 1 191 ? -1.743 -2.286 -22.606 1.00 65.62 191 VAL A CA 1
ATOM 1372 C C . VAL A 1 191 ? -1.703 -1.818 -21.150 1.00 65.62 191 VAL A C 1
ATOM 1374 O O . VAL A 1 191 ? -1.848 -2.630 -20.247 1.00 65.62 191 VAL A O 1
ATOM 1377 N N . ASP A 1 192 ? -1.592 -0.514 -20.918 1.00 66.38 192 ASP A N 1
ATOM 1378 C CA . ASP A 1 192 ? -1.593 0.102 -19.594 1.00 66.38 192 ASP A CA 1
ATOM 1379 C C . ASP A 1 192 ? -2.963 -0.022 -18.903 1.00 66.38 192 ASP A C 1
ATOM 1381 O O . ASP A 1 192 ? -3.057 -0.415 -17.741 1.00 66.38 192 ASP A O 1
ATOM 1385 N N . GLY A 1 193 ? -4.050 0.213 -19.648 1.00 64.44 193 GLY A N 1
ATOM 1386 C CA . GLY A 1 193 ? -5.405 -0.079 -19.172 1.00 64.44 193 GLY A CA 1
ATOM 1387 C C . GLY A 1 193 ? -5.639 -1.577 -18.944 1.00 64.44 193 GLY A C 1
ATOM 1388 O O . GLY A 1 193 ? -6.298 -1.959 -17.980 1.00 64.44 193 GLY A O 1
ATOM 1389 N N . LYS A 1 194 ? -5.053 -2.444 -19.785 1.00 67.94 194 LYS A N 1
ATOM 1390 C CA . LYS A 1 194 ? -5.084 -3.900 -19.572 1.00 67.94 194 LYS A CA 1
ATOM 1391 C C . LYS A 1 194 ? -4.330 -4.317 -18.315 1.00 67.94 194 LYS A C 1
ATOM 1393 O O . LYS A 1 194 ? -4.846 -5.177 -17.624 1.00 67.94 194 LYS A O 1
ATOM 1398 N N . LEU A 1 195 ? -3.190 -3.704 -17.989 1.00 73.44 195 LEU A N 1
ATOM 1399 C CA . LEU A 1 195 ? -2.445 -4.005 -16.764 1.00 73.44 195 LEU A CA 1
ATOM 1400 C C . LEU A 1 195 ? -3.316 -3.764 -15.523 1.00 73.44 195 LEU A C 1
ATOM 1402 O O . LEU A 1 195 ? -3.406 -4.635 -14.666 1.00 73.44 195 LEU A O 1
ATOM 1406 N N . LEU A 1 196 ? -4.028 -2.634 -15.457 1.00 69.94 196 LEU A N 1
ATOM 1407 C CA . LEU A 1 196 ? -4.979 -2.378 -14.367 1.00 69.94 196 LEU A CA 1
ATOM 1408 C C . LEU A 1 196 ? -6.124 -3.399 -14.336 1.00 69.94 196 LEU A C 1
ATOM 1410 O O . LEU A 1 196 ? -6.488 -3.863 -13.262 1.00 69.94 196 LEU A O 1
ATOM 1414 N N . ASN A 1 197 ? -6.662 -3.772 -15.500 1.00 69.56 197 ASN A N 1
ATOM 1415 C CA . ASN A 1 197 ? -7.713 -4.791 -15.621 1.00 69.56 197 ASN A CA 1
ATOM 1416 C C . ASN A 1 197 ? -7.218 -6.228 -15.396 1.00 69.56 197 ASN A C 1
ATOM 1418 O O . ASN A 1 197 ? -8.031 -7.140 -15.313 1.00 69.56 197 ASN A O 1
ATOM 1422 N N . GLN A 1 198 ? -5.908 -6.460 -15.411 1.00 72.25 198 GLN A N 1
ATOM 1423 C CA . GLN A 1 198 ? -5.305 -7.738 -15.049 1.00 72.25 198 GLN A CA 1
ATOM 1424 C C . GLN A 1 198 ? -5.067 -7.777 -13.547 1.00 72.25 198 GLN A C 1
ATOM 1426 O O . GLN A 1 198 ? -5.380 -8.776 -12.923 1.00 72.25 198 GLN A O 1
ATOM 1431 N N . LEU A 1 199 ? -4.569 -6.678 -12.973 1.00 74.19 199 LEU A N 1
ATOM 1432 C CA . LEU A 1 199 ? -4.314 -6.521 -11.541 1.00 74.19 199 LEU A CA 1
ATOM 1433 C C . LEU A 1 199 ? -5.594 -6.414 -10.694 1.00 74.19 199 LEU A C 1
ATOM 1435 O O . LEU A 1 199 ? -5.557 -6.612 -9.480 1.00 74.19 199 LEU A O 1
ATOM 1439 N N . ARG A 1 200 ? -6.717 -6.077 -11.325 1.00 69.50 200 ARG A N 1
ATOM 1440 C CA . ARG A 1 200 ? -8.066 -6.099 -10.754 1.00 69.50 200 ARG A CA 1
ATOM 1441 C C . ARG A 1 200 ? -8.857 -7.118 -11.551 1.00 69.50 200 ARG A C 1
ATOM 1443 O O . ARG A 1 200 ? -8.897 -6.985 -12.769 1.00 69.50 200 ARG A O 1
ATOM 1450 N N . SER A 1 201 ? -9.518 -8.090 -10.939 1.00 55.12 201 SER A N 1
ATOM 1451 C CA . SER A 1 201 ? -10.360 -8.986 -11.731 1.00 55.12 201 SER A CA 1
ATOM 1452 C C . SER A 1 201 ? -11.578 -8.215 -12.239 1.00 55.12 201 SER A C 1
ATOM 1454 O O . SER A 1 201 ? -12.516 -7.917 -11.516 1.00 55.12 201 SER A O 1
ATOM 1456 N N . ALA A 1 202 ? -11.552 -7.810 -13.506 1.00 47.19 202 ALA A N 1
ATOM 1457 C CA . ALA A 1 202 ? -12.633 -7.025 -14.102 1.00 47.19 202 ALA A CA 1
ATOM 1458 C C . ALA A 1 202 ? -13.802 -7.895 -14.609 1.00 47.19 202 ALA A C 1
ATOM 1460 O O . ALA A 1 202 ? -14.765 -7.363 -15.158 1.00 47.19 202 ALA A O 1
ATOM 1461 N N . LYS A 1 203 ? -13.718 -9.230 -14.492 1.00 43.28 203 LYS A N 1
ATOM 1462 C CA . LYS A 1 203 ? -14.676 -10.152 -15.126 1.00 43.28 203 LYS A CA 1
ATOM 1463 C C . LYS A 1 203 ? -15.737 -10.721 -14.171 1.00 43.28 203 LYS A C 1
ATOM 1465 O O . LYS A 1 203 ? -16.762 -11.167 -14.678 1.00 43.28 203 LYS A O 1
ATOM 1470 N N . TYR A 1 204 ? -15.542 -10.680 -12.846 1.00 42.78 204 TYR A N 1
ATOM 1471 C CA . TYR A 1 204 ? -16.426 -11.376 -11.887 1.00 42.78 204 TYR A CA 1
ATOM 1472 C C . TYR A 1 204 ? -16.793 -10.599 -10.610 1.00 42.78 204 TYR A C 1
ATOM 1474 O O . TYR A 1 204 ? -17.243 -11.211 -9.654 1.00 42.78 204 TYR A O 1
ATOM 1482 N N . GLY A 1 205 ? -16.641 -9.276 -10.580 1.00 56.53 205 GLY A N 1
ATOM 1483 C CA . GLY A 1 205 ? -16.445 -8.595 -9.294 1.00 56.53 205 GLY A CA 1
ATOM 1484 C C . GLY A 1 205 ? -14.953 -8.591 -8.981 1.00 56.53 205 GLY A C 1
ATOM 1485 O O . GLY A 1 205 ? -14.183 -9.220 -9.701 1.00 56.53 205 GLY A O 1
ATOM 1486 N N . ALA A 1 206 ? -14.529 -7.807 -7.999 1.00 60.88 206 ALA A N 1
ATOM 1487 C CA . ALA A 1 206 ? -13.151 -7.348 -7.805 1.00 60.88 206 ALA A CA 1
ATOM 1488 C C . ALA A 1 206 ? -12.017 -8.403 -7.869 1.00 60.88 206 ALA A C 1
ATOM 1490 O O . ALA A 1 206 ? -10.863 -8.016 -8.086 1.00 60.88 206 ALA A O 1
ATOM 1491 N N . HIS A 1 207 ? -12.333 -9.695 -7.729 1.00 79.00 207 HIS A N 1
ATOM 1492 C CA . HIS A 1 207 ? -11.402 -10.781 -7.412 1.00 79.00 207 HIS A CA 1
ATOM 1493 C C . HIS A 1 207 ? -11.303 -11.894 -8.467 1.00 79.00 207 HIS A C 1
ATOM 1495 O O . HIS A 1 207 ? -12.215 -12.134 -9.272 1.00 79.00 207 HIS A O 1
ATOM 1501 N N . ALA A 1 208 ? -10.144 -12.545 -8.533 1.00 80.31 208 ALA A N 1
ATOM 1502 C CA . ALA A 1 208 ? -9.816 -13.565 -9.521 1.00 80.31 208 ALA A CA 1
ATOM 1503 C C . ALA A 1 208 ? -10.599 -14.869 -9.290 1.00 80.31 208 ALA A C 1
ATOM 1505 O O . ALA A 1 208 ? -10.846 -15.288 -8.167 1.00 80.31 208 ALA A O 1
ATOM 1506 N N . ALA A 1 209 ? -10.918 -15.592 -10.370 1.00 79.44 209 ALA A N 1
ATOM 1507 C CA . ALA A 1 209 ? -11.599 -16.893 -10.270 1.00 79.44 209 ALA A CA 1
ATOM 1508 C C . ALA A 1 209 ? -10.760 -17.972 -9.550 1.00 79.44 209 ALA A C 1
ATOM 1510 O O . ALA A 1 209 ? -11.286 -18.992 -9.110 1.00 79.44 209 ALA A O 1
ATOM 1511 N N . THR A 1 210 ? -9.443 -17.782 -9.469 1.00 85.38 210 THR A N 1
ATOM 1512 C CA . THR A 1 210 ? -8.529 -18.616 -8.682 1.00 85.38 210 THR A CA 1
ATOM 1513 C C . THR A 1 210 ? -7.557 -17.684 -7.962 1.00 85.38 210 THR A C 1
ATOM 1515 O O . THR A 1 210 ? -6.525 -17.336 -8.539 1.00 85.38 210 THR A O 1
ATOM 1518 N N . PRO A 1 211 ? -7.899 -17.228 -6.745 1.00 86.69 211 PRO A N 1
ATOM 1519 C CA . PRO A 1 211 ? -7.088 -16.265 -6.011 1.00 86.69 211 PRO A CA 1
ATOM 1520 C C . PRO A 1 211 ? -5.725 -16.839 -5.620 1.00 86.69 211 PRO A C 1
ATOM 1522 O O . PRO A 1 211 ? -5.633 -17.953 -5.100 1.00 86.69 211 PRO A O 1
ATOM 1525 N N . VAL A 1 212 ? -4.658 -16.055 -5.793 1.00 91.94 212 VAL A N 1
ATOM 1526 C CA . VAL A 1 212 ? -3.298 -16.452 -5.367 1.00 91.94 212 VAL A CA 1
ATOM 1527 C C . VAL A 1 212 ? -3.169 -16.636 -3.853 1.00 91.94 212 VAL A C 1
ATOM 1529 O O . VAL A 1 212 ? -2.282 -17.351 -3.402 1.00 91.94 212 VAL A O 1
ATOM 1532 N N . HIS A 1 213 ? -4.059 -16.024 -3.069 1.00 92.38 213 HIS A N 1
ATOM 1533 C CA . HIS A 1 213 ? -4.019 -16.003 -1.603 1.00 92.38 213 HIS A CA 1
ATOM 1534 C C . HIS A 1 213 ? -4.665 -17.231 -0.940 1.00 92.38 213 HIS A C 1
ATOM 1536 O O . HIS A 1 213 ? -4.748 -17.269 0.280 1.00 92.38 213 HIS A O 1
ATOM 1542 N N . GLY A 1 214 ? -5.117 -18.241 -1.701 1.00 84.88 214 GLY A N 1
ATOM 1543 C CA . GLY A 1 214 ? -5.959 -19.364 -1.234 1.00 84.88 214 GLY A CA 1
ATOM 1544 C C . GLY A 1 214 ? -5.406 -20.290 -0.130 1.00 84.88 214 GLY A C 1
ATOM 1545 O O . GLY A 1 214 ? -6.015 -21.313 0.163 1.00 84.88 214 GLY A O 1
ATOM 1546 N N . GLY A 1 215 ? -4.269 -19.962 0.483 1.00 85.25 215 GLY A N 1
ATOM 1547 C CA . GLY A 1 215 ? -3.728 -20.630 1.671 1.00 85.25 215 GLY A CA 1
ATOM 1548 C C . GLY A 1 215 ? -3.100 -19.673 2.689 1.00 85.25 215 GLY A C 1
ATOM 1549 O O . GLY A 1 215 ? -2.471 -20.135 3.639 1.00 85.25 215 GLY A O 1
ATOM 1550 N N . ASP A 1 216 ? -3.230 -18.360 2.489 1.00 91.69 216 ASP A N 1
ATOM 1551 C CA . ASP A 1 216 ? -2.750 -17.359 3.433 1.00 91.69 216 ASP A CA 1
ATOM 1552 C C . ASP A 1 216 ? -3.822 -17.083 4.488 1.00 91.69 216 ASP A C 1
ATOM 1554 O O . ASP A 1 216 ? -4.897 -16.567 4.194 1.00 91.69 216 ASP A O 1
ATOM 1558 N N . THR A 1 217 ? -3.513 -17.426 5.734 1.00 90.94 217 THR A N 1
ATOM 1559 C CA . THR A 1 217 ? -4.406 -17.233 6.881 1.00 90.94 217 THR A CA 1
ATOM 1560 C C . THR A 1 217 ? -4.198 -15.891 7.578 1.00 90.94 217 THR A C 1
ATOM 1562 O O . THR A 1 217 ? -4.811 -15.637 8.612 1.00 90.94 217 THR A O 1
ATOM 1565 N N . THR A 1 218 ? -3.279 -15.057 7.091 1.00 95.75 218 THR A N 1
ATOM 1566 C CA . THR A 1 218 ? -2.984 -13.755 7.688 1.00 95.75 218 THR A CA 1
ATOM 1567 C C . THR A 1 218 ? -3.901 -12.710 7.064 1.00 95.75 218 THR A C 1
ATOM 1569 O O . THR A 1 218 ? -3.731 -12.403 5.880 1.00 95.75 218 THR A O 1
ATOM 1572 N N . PRO A 1 219 ? -4.848 -12.124 7.817 1.00 97.44 219 PRO A N 1
ATOM 1573 C CA . PRO A 1 219 ? -5.699 -11.083 7.268 1.00 97.44 219 PRO A CA 1
ATOM 1574 C C . PRO A 1 219 ? -4.900 -9.806 6.974 1.00 97.44 219 PRO A C 1
ATOM 1576 O O . PRO A 1 219 ? -3.828 -9.555 7.540 1.00 97.44 219 PRO A O 1
ATOM 1579 N N . VAL A 1 220 ? -5.456 -8.977 6.093 1.00 98.62 220 VAL A N 1
ATOM 1580 C CA . VAL A 1 220 ? -5.069 -7.567 5.968 1.00 98.62 220 VAL A CA 1
ATOM 1581 C C . VAL A 1 220 ? -5.406 -6.849 7.275 1.00 98.62 220 VAL A C 1
ATOM 1583 O O . VAL A 1 220 ? -6.466 -7.094 7.841 1.00 98.62 220 VAL A O 1
ATOM 1586 N N . SER A 1 221 ? -4.547 -5.944 7.746 1.00 98.75 221 SER A N 1
ATOM 1587 C CA . SER A 1 221 ? -4.805 -5.158 8.963 1.00 98.75 221 SER A CA 1
ATOM 1588 C C . SER A 1 221 ? -4.821 -3.665 8.653 1.00 98.75 221 SER A C 1
ATOM 1590 O O . SER A 1 221 ? -3.825 -3.119 8.183 1.00 98.75 221 SER A O 1
ATOM 1592 N N . ILE A 1 222 ? -5.932 -2.990 8.941 1.00 98.88 222 ILE A N 1
ATOM 1593 C CA . ILE A 1 222 ? -6.067 -1.533 8.835 1.00 98.88 222 ILE A CA 1
ATOM 1594 C C . ILE A 1 222 ? -6.572 -1.033 10.182 1.00 98.88 222 ILE A C 1
ATOM 1596 O O . ILE A 1 222 ? -7.746 -1.183 10.498 1.00 98.88 222 ILE A O 1
ATOM 1600 N N . ILE A 1 223 ? -5.671 -0.499 11.000 1.00 98.88 223 ILE A N 1
ATOM 1601 C CA . ILE A 1 223 ? -5.937 -0.239 12.414 1.00 98.88 223 ILE A CA 1
ATOM 1602 C C . ILE A 1 223 ? -5.588 1.208 12.746 1.00 98.88 223 ILE A C 1
ATOM 1604 O O . ILE A 1 223 ? -4.446 1.629 12.583 1.00 98.88 223 ILE A O 1
ATOM 1608 N N . ALA A 1 224 ? -6.567 1.940 13.263 1.00 98.88 224 ALA A N 1
ATOM 1609 C CA . ALA A 1 224 ? -6.439 3.249 13.884 1.00 98.88 224 ALA A CA 1
ATOM 1610 C C . ALA A 1 224 ? -6.686 3.084 15.391 1.00 98.88 224 ALA A C 1
ATOM 1612 O O . ALA A 1 224 ? -7.828 2.959 15.823 1.00 98.88 224 ALA A O 1
ATOM 1613 N N . GLN A 1 225 ? -5.631 3.031 16.208 1.00 98.62 225 GLN A N 1
ATOM 1614 C CA . GLN A 1 225 ? -5.729 2.598 17.609 1.00 98.62 225 GLN A CA 1
ATOM 1615 C C . GLN A 1 225 ? -6.650 3.493 18.450 1.00 98.62 225 GLN A C 1
ATOM 1617 O O . GLN A 1 225 ? -7.448 2.994 19.241 1.00 98.62 225 GLN A O 1
ATOM 1622 N N . THR A 1 226 ? -6.514 4.813 18.314 1.00 98.62 226 THR A N 1
ATOM 1623 C CA . THR A 1 226 ? -7.302 5.793 19.085 1.00 98.62 226 THR A CA 1
ATOM 1624 C C . THR A 1 226 ? -8.135 6.725 18.210 1.00 98.62 226 THR A C 1
ATOM 1626 O O . THR A 1 226 ? -8.999 7.438 18.726 1.00 98.62 226 THR A O 1
ATOM 1629 N N . GLY A 1 227 ? -7.876 6.734 16.902 1.00 98.69 227 GLY A N 1
ATOM 1630 C CA . GLY A 1 227 ? -8.542 7.593 15.935 1.00 98.69 227 GLY A CA 1
ATOM 1631 C C . GLY A 1 227 ? -9.498 6.839 15.023 1.00 98.69 227 GLY A C 1
ATOM 1632 O O . GLY A 1 227 ? -10.106 5.834 15.404 1.00 98.69 227 GLY A O 1
ATOM 1633 N N . ASP A 1 228 ? -9.623 7.381 13.820 1.00 98.88 228 ASP A N 1
ATOM 1634 C CA . ASP A 1 228 ? -10.615 6.994 12.830 1.00 98.88 228 ASP A CA 1
ATOM 1635 C C . ASP A 1 228 ? -9.957 6.292 11.627 1.00 98.88 228 ASP A C 1
ATOM 1637 O O . ASP A 1 228 ? -8.803 6.567 11.276 1.00 98.88 228 ASP A O 1
ATOM 1641 N N . VAL A 1 229 ? -10.706 5.419 10.952 1.00 98.88 229 VAL A N 1
ATOM 1642 C CA . VAL A 1 229 ? -10.374 4.945 9.598 1.00 98.88 229 VAL A CA 1
ATOM 1643 C C . VAL A 1 229 ? -11.259 5.703 8.616 1.00 98.88 229 VAL A C 1
ATOM 1645 O O . VAL A 1 229 ? -12.480 5.578 8.661 1.00 98.88 229 VAL A O 1
ATOM 1648 N N . ILE A 1 230 ? -10.655 6.506 7.741 1.00 98.56 230 ILE A N 1
ATOM 1649 C CA . ILE A 1 230 ? -11.369 7.486 6.914 1.00 98.56 230 ILE A CA 1
ATOM 1650 C C . ILE A 1 230 ? -11.005 7.287 5.445 1.00 98.56 230 ILE A C 1
ATOM 1652 O O . ILE A 1 230 ? -9.830 7.394 5.094 1.00 98.56 230 ILE A O 1
ATOM 1656 N N . ALA A 1 231 ? -11.996 7.092 4.575 1.00 97.12 231 ALA A N 1
ATOM 1657 C CA . ALA A 1 231 ? -11.811 7.313 3.140 1.00 97.12 231 ALA A CA 1
ATOM 1658 C C . ALA A 1 231 ? -12.098 8.784 2.807 1.00 97.12 231 ALA A C 1
ATOM 1660 O O . ALA A 1 231 ? -13.143 9.322 3.174 1.00 97.12 231 ALA A O 1
ATOM 1661 N N . GLN A 1 232 ? -11.162 9.468 2.152 1.00 93.56 232 GLN A N 1
ATOM 1662 C CA . GLN A 1 232 ? -11.179 10.933 2.069 1.00 93.56 232 GLN A CA 1
ATOM 1663 C C . GLN A 1 232 ? -12.149 11.471 1.001 1.00 93.56 232 GLN A C 1
ATOM 1665 O O . GLN A 1 232 ? -12.647 12.591 1.115 1.00 93.56 232 GLN A O 1
ATOM 1670 N N . SER A 1 233 ? -12.424 10.682 -0.035 1.00 91.75 233 SER A N 1
ATOM 1671 C CA . SER A 1 233 ? -13.201 11.026 -1.228 1.00 91.75 233 SER A CA 1
ATOM 1672 C C . SER A 1 233 ? -14.068 9.849 -1.689 1.00 91.75 233 SER A C 1
ATOM 1674 O O . SER A 1 233 ? -13.881 8.709 -1.279 1.00 91.75 233 SER A O 1
ATOM 1676 N N . GLU A 1 234 ? -15.058 10.104 -2.549 1.00 86.25 234 GLU A N 1
ATOM 1677 C CA . GLU A 1 234 ? -15.987 9.061 -3.031 1.00 86.25 234 GLU A CA 1
ATOM 1678 C C . GLU A 1 234 ? -15.299 7.972 -3.872 1.00 86.25 234 GLU A C 1
ATOM 1680 O O . GLU A 1 234 ? -15.717 6.818 -3.860 1.00 86.25 234 GLU A O 1
ATOM 1685 N N . GLY A 1 235 ? -14.218 8.325 -4.575 1.00 85.44 235 GLY A N 1
ATOM 1686 C CA . GLY A 1 235 ? -13.442 7.391 -5.395 1.00 85.44 235 GLY A CA 1
ATOM 1687 C C . GLY A 1 235 ? -12.427 6.546 -4.620 1.00 85.44 235 GLY A C 1
ATOM 1688 O O . GLY A 1 235 ? -11.829 5.637 -5.204 1.00 85.44 235 GLY A O 1
ATOM 1689 N N . ASP A 1 236 ? -12.219 6.826 -3.335 1.00 94.06 236 ASP A N 1
ATOM 1690 C CA . ASP A 1 236 ? -11.216 6.136 -2.530 1.00 94.06 236 ASP A CA 1
ATOM 1691 C C . ASP A 1 236 ? -11.737 4.746 -2.196 1.00 94.06 236 ASP A C 1
ATOM 1693 O O . ASP A 1 236 ? -12.821 4.610 -1.641 1.00 94.06 236 ASP A O 1
ATOM 1697 N N . THR A 1 237 ? -11.021 3.706 -2.623 1.00 94.44 237 THR A N 1
ATOM 1698 C CA . THR A 1 237 ? -11.548 2.335 -2.609 1.00 94.44 237 THR A CA 1
ATOM 1699 C C . THR A 1 237 ? -10.484 1.334 -2.200 1.00 94.44 237 THR A C 1
ATOM 1701 O O . THR A 1 237 ? -9.369 1.360 -2.724 1.00 94.44 237 THR A O 1
ATOM 1704 N N . LEU A 1 238 ? -10.860 0.408 -1.324 1.00 95.75 238 LEU A N 1
ATOM 1705 C CA . LEU A 1 238 ? -10.063 -0.746 -0.942 1.00 95.75 238 LEU A CA 1
ATOM 1706 C C . LEU A 1 238 ? -10.524 -1.987 -1.705 1.00 95.75 238 LEU A C 1
ATOM 1708 O O . LEU A 1 238 ? -11.688 -2.368 -1.631 1.00 95.75 238 LEU A O 1
ATOM 1712 N N . PHE A 1 239 ? -9.592 -2.639 -2.389 1.00 95.06 239 PHE A N 1
ATOM 1713 C CA . PHE A 1 239 ? -9.772 -3.961 -2.982 1.00 95.06 239 PHE A CA 1
ATOM 1714 C C . PHE A 1 239 ? -8.847 -4.931 -2.256 1.00 95.06 239 PHE A C 1
ATOM 1716 O O . PHE A 1 239 ? -7.628 -4.858 -2.412 1.00 95.06 239 PHE A O 1
ATOM 1723 N N . LEU A 1 240 ? -9.409 -5.782 -1.403 1.00 95.69 240 LEU A N 1
ATOM 1724 C CA . LEU A 1 240 ? -8.658 -6.673 -0.524 1.00 95.69 240 LEU A CA 1
ATOM 1725 C C . LEU A 1 240 ? -8.957 -8.116 -0.904 1.00 95.69 240 LEU A C 1
ATOM 1727 O O . LEU A 1 240 ? -10.016 -8.648 -0.593 1.00 95.69 240 LEU A O 1
ATOM 1731 N N . ALA A 1 241 ? -8.021 -8.763 -1.587 1.00 94.06 241 ALA A N 1
ATOM 1732 C CA . ALA A 1 241 ? -8.272 -10.082 -2.145 1.00 94.06 241 ALA A CA 1
ATOM 1733 C C . ALA A 1 241 ? -8.103 -11.250 -1.150 1.00 94.06 241 ALA A C 1
ATOM 1735 O O . ALA A 1 241 ? -7.812 -12.377 -1.552 1.00 94.06 241 ALA A O 1
ATOM 1736 N N . LYS A 1 242 ? -8.261 -10.977 0.145 1.00 95.06 242 LYS A N 1
ATOM 1737 C CA . LYS A 1 242 ? -8.292 -11.942 1.249 1.00 95.06 242 LYS A CA 1
ATOM 1738 C C . LYS A 1 242 ? -8.936 -11.270 2.480 1.00 95.06 242 LYS A C 1
ATOM 1740 O O . LYS A 1 242 ? -9.157 -10.052 2.429 1.00 95.06 242 LYS A O 1
ATOM 1745 N N . PRO A 1 243 ? -9.198 -12.006 3.575 1.00 97.19 243 PRO A N 1
ATOM 1746 C CA . PRO A 1 243 ? -9.895 -11.462 4.736 1.00 97.19 243 PRO A CA 1
ATOM 1747 C C . PRO A 1 243 ? -9.203 -10.229 5.314 1.00 97.19 243 PRO A C 1
ATOM 1749 O O . PRO A 1 243 ? -7.972 -10.123 5.287 1.00 97.19 243 PRO A O 1
ATOM 1752 N N . ALA A 1 244 ? -9.989 -9.303 5.861 1.00 97.88 244 ALA A N 1
ATOM 1753 C CA . ALA A 1 244 ? -9.478 -8.057 6.419 1.00 97.88 244 ALA A CA 1
ATOM 1754 C C . ALA A 1 244 ? -9.983 -7.798 7.841 1.00 97.88 244 ALA A C 1
ATOM 1756 O O . ALA A 1 244 ? -11.138 -8.052 8.161 1.00 97.88 244 ALA A O 1
ATOM 1757 N N . GLN A 1 245 ? -9.113 -7.233 8.670 1.00 98.69 245 GLN A N 1
ATOM 1758 C CA . GLN A 1 245 ? -9.420 -6.684 9.982 1.00 98.69 245 GLN A CA 1
ATOM 1759 C C . GLN A 1 245 ? -9.265 -5.165 9.903 1.00 98.69 245 GLN A C 1
ATOM 1761 O O . GLN A 1 245 ? -8.150 -4.653 9.752 1.00 98.69 245 GLN A O 1
ATOM 1766 N N . ILE A 1 246 ? -10.387 -4.452 9.971 1.00 98.88 246 ILE A N 1
ATOM 1767 C CA . ILE A 1 246 ? -10.435 -2.990 9.941 1.00 98.88 246 ILE A CA 1
ATOM 1768 C C . ILE A 1 246 ? -10.950 -2.497 11.288 1.00 98.88 246 ILE A C 1
ATOM 1770 O O . ILE A 1 246 ? -12.098 -2.749 11.650 1.00 98.88 246 ILE A O 1
ATOM 1774 N N . GLU A 1 247 ? -10.101 -1.794 12.030 1.00 98.88 247 GLU A N 1
ATOM 1775 C CA . GLU A 1 247 ? -10.393 -1.349 13.390 1.00 98.88 247 GLU A CA 1
ATOM 1776 C C . GLU A 1 247 ? -10.138 0.145 13.553 1.00 98.88 247 GLU A C 1
ATOM 1778 O O . GLU A 1 247 ? -9.073 0.651 13.203 1.00 98.88 247 GLU A O 1
ATOM 1783 N N . ALA A 1 248 ? -11.107 0.843 14.133 1.00 98.88 248 ALA A N 1
ATOM 1784 C CA . ALA A 1 248 ? -10.986 2.228 14.549 1.00 98.88 248 ALA A CA 1
ATOM 1785 C C . ALA A 1 248 ? -11.311 2.351 16.038 1.00 98.88 248 ALA A C 1
ATOM 1787 O O . ALA A 1 248 ? -12.372 1.918 16.494 1.00 98.88 248 ALA A O 1
ATOM 1788 N N . GLY A 1 249 ? -10.435 3.007 16.797 1.00 98.75 249 GLY A N 1
ATOM 1789 C CA . GLY A 1 249 ? -10.683 3.350 18.197 1.00 98.75 249 GLY A CA 1
ATOM 1790 C C . GLY A 1 249 ? -11.896 4.266 18.369 1.00 98.75 249 GLY A C 1
ATOM 1791 O O . GLY A 1 249 ? -12.495 4.308 19.445 1.00 98.75 249 GLY A O 1
ATOM 1792 N N . ARG A 1 250 ? -12.281 4.979 17.306 1.00 98.75 250 ARG A N 1
ATOM 1793 C CA . ARG A 1 250 ? -13.454 5.849 17.254 1.00 98.75 250 ARG A CA 1
ATOM 1794 C C . ARG A 1 250 ? -14.372 5.463 16.098 1.00 98.75 250 ARG A C 1
ATOM 1796 O O . ARG A 1 250 ? -15.269 4.659 16.334 1.00 98.75 250 ARG A O 1
ATOM 1803 N N . ASP A 1 251 ? -14.170 5.998 14.897 1.00 98.75 251 ASP A N 1
ATOM 1804 C CA . ASP A 1 251 ? -15.140 5.869 13.804 1.00 98.75 251 ASP A CA 1
ATOM 1805 C C . ASP A 1 251 ? -14.518 5.249 12.544 1.00 98.75 251 ASP A C 1
ATOM 1807 O O . ASP A 1 251 ? -13.353 5.482 12.216 1.00 98.75 251 ASP A O 1
ATOM 1811 N N . ILE A 1 252 ? -15.319 4.493 11.793 1.00 98.81 252 ILE A N 1
ATOM 1812 C CA . ILE A 1 252 ? -15.025 4.143 10.399 1.00 98.81 252 ILE A CA 1
ATOM 1813 C C . ILE A 1 252 ? -15.919 5.020 9.521 1.00 98.81 252 ILE A C 1
ATOM 1815 O O . ILE A 1 252 ? -17.145 4.900 9.557 1.00 98.81 252 ILE A O 1
ATOM 1819 N N . VAL A 1 253 ? -15.313 5.903 8.730 1.00 98.19 253 VAL A N 1
ATOM 1820 C CA . VAL A 1 253 ? -16.027 6.934 7.970 1.00 98.19 253 VAL A CA 1
ATOM 1821 C C . VAL A 1 253 ? -15.778 6.772 6.478 1.00 98.19 253 VAL A C 1
ATOM 1823 O O . VAL A 1 253 ? -14.637 6.707 6.021 1.00 98.19 253 VAL A O 1
ATOM 1826 N N . ASP A 1 254 ? -16.869 6.739 5.714 1.00 96.81 254 ASP A N 1
ATOM 1827 C CA . ASP A 1 254 ? -16.867 6.745 4.250 1.00 96.81 254 ASP A CA 1
ATOM 1828 C C . ASP A 1 254 ? -16.121 5.574 3.588 1.00 96.81 254 ASP A C 1
ATOM 1830 O O . ASP A 1 254 ? -15.735 5.646 2.424 1.00 96.81 254 ASP A O 1
ATOM 1834 N N . LEU A 1 255 ? -15.952 4.455 4.291 1.00 97.25 255 LEU A N 1
ATOM 1835 C CA . LEU A 1 255 ? -15.216 3.304 3.775 1.00 97.25 255 LEU A CA 1
ATOM 1836 C C . LEU A 1 255 ? -15.881 2.700 2.525 1.00 97.25 255 LEU A C 1
ATOM 1838 O O . LEU A 1 255 ? -17.027 2.255 2.574 1.00 97.25 255 LEU A O 1
ATOM 1842 N N . ASN A 1 256 ? -15.140 2.616 1.422 1.00 95.69 256 ASN A N 1
ATOM 1843 C CA . ASN A 1 256 ? -15.535 1.864 0.232 1.00 95.69 256 ASN A CA 1
ATOM 1844 C C . ASN A 1 256 ? -14.646 0.620 0.110 1.00 95.69 256 ASN A C 1
ATOM 1846 O O . ASN A 1 256 ? -13.454 0.732 -0.189 1.00 95.69 256 ASN A O 1
ATOM 1850 N N . LEU A 1 257 ? -15.205 -0.552 0.389 1.00 95.88 257 LEU A N 1
ATOM 1851 C CA . LEU A 1 257 ? -14.475 -1.802 0.561 1.00 95.88 257 LEU A CA 1
ATOM 1852 C C . LEU A 1 257 ? -15.057 -2.903 -0.322 1.00 95.88 257 LEU A C 1
ATOM 1854 O O . LEU A 1 257 ? -16.251 -3.170 -0.279 1.00 95.88 257 LEU A O 1
ATOM 1858 N N . TYR A 1 258 ? -14.168 -3.592 -1.030 1.00 95.00 258 TYR A N 1
ATOM 1859 C CA . TYR A 1 258 ? -14.421 -4.851 -1.716 1.00 95.00 258 TYR A CA 1
ATOM 1860 C C . TYR A 1 258 ? -13.405 -5.870 -1.200 1.00 95.00 258 TYR A C 1
ATOM 1862 O O . TYR A 1 258 ? -12.243 -5.867 -1.616 1.00 95.00 258 TYR A O 1
ATOM 1870 N N . ALA A 1 259 ? -13.823 -6.704 -0.255 1.00 94.06 259 ALA A N 1
ATOM 1871 C CA . ALA A 1 259 ? -13.015 -7.775 0.315 1.00 94.06 259 ALA A CA 1
ATOM 1872 C C . ALA A 1 259 ? -13.462 -9.143 -0.217 1.00 94.06 259 ALA A C 1
ATOM 1874 O O . ALA A 1 259 ? -14.528 -9.259 -0.821 1.00 94.06 259 ALA A O 1
ATOM 1875 N N . GLN A 1 260 ? -12.666 -10.183 0.017 1.00 92.31 260 GLN A N 1
ATOM 1876 C CA . GLN A 1 260 ? -13.128 -11.562 -0.119 1.00 92.31 260 GLN A CA 1
ATOM 1877 C C . GLN A 1 260 ? -12.619 -12.434 1.017 1.00 92.31 260 GLN A C 1
ATOM 1879 O O . GLN A 1 260 ? -11.474 -12.322 1.454 1.00 92.31 260 GLN A O 1
ATOM 1884 N N . ASN A 1 261 ? -13.472 -13.354 1.427 1.00 94.75 261 ASN A N 1
ATOM 1885 C CA . ASN A 1 261 ? -13.146 -14.497 2.247 1.00 94.75 261 ASN A CA 1
ATOM 1886 C C . ASN A 1 261 ? -12.885 -15.682 1.306 1.00 94.75 261 ASN A C 1
ATOM 1888 O O . ASN A 1 261 ? -13.629 -15.927 0.362 1.00 94.75 261 ASN A O 1
ATOM 1892 N N . LEU A 1 262 ? -11.782 -16.394 1.497 1.00 93.31 262 LEU A N 1
ATOM 1893 C CA . LEU A 1 262 ? -11.325 -17.460 0.598 1.00 93.31 262 LEU A CA 1
ATOM 1894 C C . LEU A 1 262 ? -11.760 -18.841 1.092 1.00 93.31 262 LEU A C 1
ATOM 1896 O O . LEU A 1 262 ? -11.925 -19.770 0.300 1.00 93.31 262 LEU A O 1
ATOM 1900 N N . THR A 1 263 ? -11.966 -18.977 2.401 1.00 93.50 263 THR A N 1
ATOM 1901 C CA . THR A 1 263 ? -12.416 -20.203 3.061 1.00 93.50 263 THR A CA 1
ATOM 1902 C C . THR A 1 263 ? -13.665 -19.956 3.907 1.00 93.50 263 THR A C 1
ATOM 1904 O O . THR A 1 263 ? -13.960 -18.831 4.285 1.00 93.50 263 THR A O 1
ATOM 1907 N N . ALA A 1 264 ? -14.409 -21.015 4.241 1.00 93.88 264 ALA A N 1
ATOM 1908 C CA . ALA A 1 264 ? -15.621 -20.900 5.063 1.00 93.88 264 ALA A CA 1
ATOM 1909 C C . ALA A 1 264 ? -15.352 -20.520 6.535 1.00 93.88 264 ALA A C 1
ATOM 1911 O O . ALA A 1 264 ? -16.288 -20.274 7.289 1.00 93.88 264 ALA A O 1
ATOM 1912 N N . SER A 1 265 ? -14.088 -20.543 6.968 1.00 94.00 265 SER A N 1
ATOM 1913 C CA . SER A 1 265 ? -13.669 -20.100 8.305 1.00 94.00 265 SER A CA 1
ATOM 1914 C C . SER A 1 265 ? -13.135 -18.672 8.328 1.00 94.00 265 SER A C 1
ATOM 1916 O O . SER A 1 265 ? -12.814 -18.163 9.401 1.00 94.00 265 SER A O 1
ATOM 1918 N N . ASP A 1 266 ? -12.986 -18.056 7.161 1.00 96.12 266 ASP A N 1
ATOM 1919 C CA . ASP A 1 266 ? -12.463 -16.708 7.054 1.00 96.12 266 ASP A CA 1
ATOM 1920 C C . ASP A 1 266 ? -13.488 -15.698 7.565 1.00 96.12 266 ASP A C 1
ATOM 1922 O O . ASP A 1 266 ? -14.689 -15.853 7.363 1.00 96.12 266 ASP A O 1
ATOM 1926 N N . VAL A 1 267 ? -13.001 -14.645 8.218 1.00 96.19 267 VAL A N 1
ATOM 1927 C CA . VAL A 1 267 ? -13.835 -13.548 8.705 1.00 96.19 267 VAL A CA 1
ATOM 1928 C C . VAL A 1 267 ? -13.189 -12.238 8.297 1.00 96.19 267 VAL A C 1
ATOM 1930 O O . VAL A 1 267 ? -12.039 -11.968 8.645 1.00 96.19 267 VAL A O 1
ATOM 1933 N N . THR A 1 268 ? -13.964 -11.405 7.610 1.00 97.81 268 THR A N 1
ATOM 1934 C CA . THR A 1 268 ? -13.649 -9.988 7.442 1.00 97.81 268 THR A CA 1
ATOM 1935 C C . THR A 1 268 ? -14.383 -9.213 8.532 1.00 97.81 268 THR A C 1
ATOM 1937 O O . THR A 1 268 ? -15.603 -9.318 8.653 1.00 97.81 268 THR A O 1
ATOM 1940 N N . SER A 1 269 ? -13.650 -8.465 9.356 1.00 98.06 269 SER A N 1
ATOM 1941 C CA . SER A 1 269 ? -14.193 -7.714 10.486 1.00 98.06 269 SER A CA 1
ATOM 1942 C C . SER A 1 269 ? -14.006 -6.210 10.311 1.00 98.06 269 SER A C 1
ATOM 1944 O O . SER A 1 269 ? -12.949 -5.727 9.907 1.00 98.06 269 SER A O 1
ATOM 1946 N N . LEU A 1 270 ? -15.065 -5.466 10.629 1.00 98.62 270 LEU A N 1
ATOM 1947 C CA . LEU A 1 270 ? -15.055 -4.013 10.738 1.00 98.62 270 LEU A CA 1
ATOM 1948 C C . LEU A 1 270 ? -15.508 -3.657 12.154 1.00 98.62 270 LEU A C 1
ATOM 1950 O O . LEU A 1 270 ? -16.620 -4.003 12.554 1.00 98.62 270 LEU A O 1
ATOM 1954 N N . GLN A 1 271 ? -14.648 -2.993 12.920 1.00 98.75 271 GLN A N 1
ATOM 1955 C CA . GLN A 1 271 ? -14.922 -2.583 14.294 1.00 98.75 271 GLN A CA 1
ATOM 1956 C C . GLN A 1 271 ? -14.626 -1.099 14.476 1.00 98.75 271 GLN A C 1
ATOM 1958 O O . GLN A 1 271 ? -13.523 -0.635 14.208 1.00 98.75 271 GLN A O 1
ATOM 1963 N N . ALA A 1 272 ? -15.617 -0.365 14.968 1.00 98.69 272 ALA A N 1
ATOM 1964 C CA . ALA A 1 272 ? -15.482 1.024 15.374 1.00 98.69 272 ALA A CA 1
ATOM 1965 C C . ALA A 1 272 ? -15.818 1.136 16.864 1.00 98.69 272 ALA A C 1
ATOM 1967 O O . ALA A 1 272 ? -16.781 0.525 17.330 1.00 98.69 272 ALA A O 1
ATOM 1968 N N . GLY A 1 273 ? -15.050 1.929 17.612 1.00 98.62 273 GLY A N 1
ATOM 1969 C CA . GLY A 1 273 ? -15.360 2.246 19.009 1.00 98.62 273 GLY A CA 1
ATOM 1970 C C . GLY A 1 273 ? -16.673 3.020 19.180 1.00 98.62 273 GLY A C 1
ATOM 1971 O O . GLY A 1 273 ? -17.234 3.041 20.277 1.00 98.62 273 GLY A O 1
ATOM 1972 N N . ARG A 1 274 ? -17.167 3.653 18.109 1.00 97.75 274 ARG A N 1
ATOM 1973 C CA . ARG A 1 274 ? -18.458 4.343 18.051 1.00 97.75 274 ARG A CA 1
ATOM 1974 C C . ARG A 1 274 ? -19.211 3.997 16.767 1.00 97.75 274 ARG A C 1
ATOM 1976 O O . ARG A 1 274 ? -20.030 3.085 16.784 1.00 97.75 274 ARG A O 1
ATOM 1983 N N . ASP A 1 275 ? -18.933 4.705 15.673 1.00 98.25 275 ASP A N 1
ATOM 1984 C CA . ASP A 1 275 ? -19.801 4.727 14.497 1.00 98.25 275 ASP A CA 1
ATOM 1985 C C . ASP A 1 275 ? -19.114 4.146 13.255 1.00 98.25 275 ASP A C 1
ATOM 1987 O O . ASP A 1 275 ? -17.932 4.378 13.002 1.00 98.25 275 ASP A O 1
ATOM 1991 N N . ILE A 1 276 ? -19.890 3.429 12.442 1.00 98.25 276 ILE A N 1
ATOM 1992 C CA . ILE A 1 276 ? -19.559 3.130 11.045 1.00 98.25 276 ILE A CA 1
ATOM 1993 C C . ILE A 1 276 ? -20.558 3.913 10.197 1.00 98.25 276 ILE A C 1
ATOM 1995 O O . ILE A 1 276 ? -21.756 3.623 10.243 1.00 98.25 276 ILE A O 1
ATOM 1999 N N . ALA A 1 277 ? -20.096 4.934 9.474 1.00 96.44 277 ALA A N 1
ATOM 2000 C CA . ALA A 1 277 ? -20.984 5.910 8.848 1.00 96.44 277 ALA A CA 1
ATOM 2001 C C . ALA A 1 277 ? -20.532 6.351 7.452 1.00 96.44 277 ALA A C 1
ATOM 2003 O O . ALA A 1 277 ? -19.344 6.483 7.163 1.00 96.44 277 ALA A O 1
ATOM 2004 N N . TYR A 1 278 ? -21.521 6.647 6.609 1.00 95.56 278 TYR A N 1
ATOM 2005 C CA . TYR A 1 278 ? -21.341 7.326 5.332 1.00 95.56 278 TYR A CA 1
ATOM 2006 C C . TYR A 1 278 ? -21.781 8.784 5.440 1.00 95.56 278 TYR A C 1
ATOM 2008 O O . TYR A 1 278 ? -22.844 9.089 5.985 1.00 95.56 278 TYR A O 1
ATOM 2016 N N . THR A 1 279 ? -20.979 9.684 4.883 1.00 91.88 279 THR A N 1
ATOM 2017 C CA . THR A 1 279 ? -21.298 11.103 4.795 1.00 91.88 279 THR A CA 1
ATOM 2018 C C . THR A 1 279 ? -22.208 11.355 3.596 1.00 91.88 279 THR A C 1
ATOM 2020 O O . THR A 1 279 ? -21.804 11.218 2.439 1.00 91.88 279 THR A O 1
ATOM 2023 N N . ASP A 1 280 ? -23.429 11.813 3.867 1.00 86.38 280 ASP A N 1
ATOM 2024 C CA . ASP A 1 280 ? -24.367 12.261 2.839 1.00 86.38 280 ASP A CA 1
ATOM 2025 C C . ASP A 1 280 ? -24.127 13.733 2.482 1.00 86.38 280 ASP A C 1
ATOM 2027 O O . ASP A 1 280 ? -24.630 14.662 3.125 1.00 86.38 280 ASP A O 1
ATOM 2031 N N . ALA A 1 281 ? -23.354 13.966 1.421 1.00 85.88 281 ALA A N 1
ATOM 2032 C CA . ALA A 1 281 ? -23.106 15.312 0.924 1.00 85.88 281 ALA A CA 1
ATOM 2033 C C . ALA A 1 281 ? -24.342 15.896 0.215 1.00 85.88 281 ALA A C 1
ATOM 2035 O O . ALA A 1 281 ? -25.095 15.204 -0.473 1.00 85.88 281 ALA A O 1
ATOM 2036 N N . ARG A 1 282 ? -24.530 17.216 0.323 1.00 89.06 282 ARG A N 1
ATOM 2037 C CA . ARG A 1 282 ? -25.501 17.977 -0.478 1.00 89.06 282 ARG A CA 1
ATOM 2038 C C . ARG A 1 282 ? -24.766 18.936 -1.403 1.00 89.06 282 ARG A C 1
ATOM 2040 O O . ARG A 1 282 ? -23.791 19.562 -1.002 1.00 89.06 282 ARG A O 1
ATOM 2047 N N . ASN A 1 283 ? -25.237 19.064 -2.639 1.00 88.06 283 ASN A N 1
ATOM 2048 C CA . ASN A 1 283 ? -24.683 20.027 -3.588 1.00 88.06 283 ASN A CA 1
ATOM 2049 C C . ASN A 1 283 ? -25.131 21.467 -3.261 1.00 88.06 283 ASN A C 1
ATOM 2051 O O . ASN A 1 283 ? -25.935 21.697 -2.358 1.00 88.06 283 ASN A O 1
ATOM 2055 N N . ALA A 1 284 ? -24.655 22.445 -4.040 1.00 91.38 284 ALA A N 1
ATOM 2056 C CA . ALA A 1 284 ? -24.940 23.870 -3.824 1.00 91.38 284 ALA A CA 1
ATOM 2057 C C . ALA A 1 284 ? -26.438 24.247 -3.837 1.00 91.38 284 ALA A C 1
ATOM 2059 O O . ALA A 1 284 ? -26.801 25.308 -3.339 1.00 91.38 284 ALA A O 1
ATOM 2060 N N . VAL A 1 285 ? -27.312 23.393 -4.384 1.00 93.12 285 VAL A N 1
ATOM 2061 C CA . VAL A 1 285 ? -28.774 23.591 -4.398 1.00 93.12 285 VAL A CA 1
ATOM 2062 C C . VAL A 1 285 ? -29.503 22.721 -3.364 1.00 93.12 285 VAL A C 1
ATOM 2064 O O . VAL A 1 285 ? -30.720 22.574 -3.420 1.00 93.12 285 VAL A O 1
ATOM 2067 N N . GLY A 1 286 ? -28.772 22.119 -2.421 1.00 88.50 286 GLY A N 1
ATOM 2068 C CA . GLY A 1 286 ? -29.325 21.325 -1.321 1.00 88.50 286 GLY A CA 1
ATOM 2069 C C . GLY A 1 286 ? -29.760 19.904 -1.700 1.00 88.50 286 GLY A C 1
ATOM 2070 O O . GLY A 1 286 ? -30.292 19.186 -0.847 1.00 88.50 286 GLY A O 1
ATOM 2071 N N . LYS A 1 287 ? -29.531 19.466 -2.946 1.00 92.62 287 LYS A N 1
ATOM 2072 C CA . LYS A 1 287 ? -29.832 18.098 -3.389 1.00 92.62 287 LYS A CA 1
ATOM 2073 C C . LYS A 1 287 ? -28.763 17.144 -2.856 1.00 92.62 287 LYS A C 1
ATOM 2075 O O . LYS A 1 287 ? -27.578 17.451 -2.960 1.00 92.62 287 LYS A O 1
ATOM 2080 N N . LEU A 1 288 ? -29.192 15.992 -2.335 1.00 88.69 288 LEU A N 1
ATOM 2081 C CA . LEU A 1 288 ? -28.290 14.891 -1.990 1.00 88.69 288 LEU A CA 1
ATOM 2082 C C . LEU A 1 288 ? -27.433 14.523 -3.207 1.00 88.69 288 LEU A C 1
ATOM 2084 O O . LEU A 1 288 ? -27.950 14.335 -4.314 1.00 88.69 288 LEU A O 1
ATOM 2088 N N . VAL A 1 289 ? -26.123 14.487 -2.996 1.00 88.31 289 VAL A N 1
ATOM 2089 C CA . VAL A 1 289 ? -25.162 13.925 -3.939 1.00 88.31 289 VAL A CA 1
ATOM 2090 C C . VAL A 1 289 ? -25.264 12.412 -3.804 1.00 88.31 289 VAL A C 1
ATOM 2092 O O . VAL A 1 289 ? -25.421 11.901 -2.697 1.00 88.31 289 VAL A O 1
ATOM 2095 N N . ASN A 1 290 ? -25.248 11.703 -4.931 1.00 85.12 290 ASN A N 1
ATOM 2096 C CA . ASN A 1 290 ? -25.209 10.247 -4.881 1.00 85.12 290 ASN A CA 1
ATOM 2097 C C . ASN A 1 290 ? -23.944 9.814 -4.139 1.00 85.12 290 ASN A C 1
ATOM 2099 O O . ASN A 1 290 ? -22.902 10.429 -4.320 1.00 85.12 290 ASN A O 1
ATOM 2103 N N . ASN A 1 291 ? -24.064 8.770 -3.328 1.00 86.31 291 ASN A N 1
ATOM 2104 C CA . ASN A 1 291 ? -22.941 8.130 -2.670 1.00 86.31 291 ASN A CA 1
ATOM 2105 C C . ASN A 1 291 ? -22.889 6.686 -3.173 1.00 86.31 291 ASN A C 1
ATOM 2107 O O . ASN A 1 291 ? -23.807 5.912 -2.903 1.00 86.31 291 ASN A O 1
ATOM 2111 N N . SER A 1 292 ? -21.873 6.348 -3.968 1.00 87.31 292 SER A N 1
ATOM 2112 C CA . SER A 1 292 ? -21.703 4.998 -4.523 1.00 87.31 292 SER A CA 1
ATOM 2113 C C . SER A 1 292 ? -20.815 4.082 -3.680 1.00 87.31 292 SER A C 1
ATOM 2115 O O . SER A 1 292 ? -20.423 3.016 -4.154 1.00 87.31 292 SER A O 1
ATOM 2117 N N . ARG A 1 293 ? -20.430 4.504 -2.473 1.00 91.31 293 ARG A N 1
ATOM 2118 C CA . ARG A 1 293 ? -19.572 3.704 -1.597 1.00 91.31 293 ARG A CA 1
ATOM 2119 C C . ARG A 1 293 ? -20.346 2.522 -1.026 1.00 91.31 293 ARG A C 1
ATOM 2121 O O . ARG A 1 293 ? -21.526 2.643 -0.702 1.00 91.31 293 ARG A O 1
ATOM 2128 N N . THR A 1 294 ? -19.668 1.391 -0.897 1.00 92.50 294 THR A N 1
ATOM 2129 C CA . THR A 1 294 ? -20.246 0.156 -0.366 1.00 92.50 294 THR A CA 1
ATOM 2130 C C . THR A 1 294 ? -19.219 -0.613 0.453 1.00 92.50 294 THR A C 1
ATOM 2132 O O . THR A 1 294 ? -18.015 -0.395 0.324 1.00 92.50 294 THR A O 1
ATOM 2135 N N . ILE A 1 295 ? -19.704 -1.532 1.280 1.00 94.81 295 ILE A N 1
ATOM 2136 C CA . ILE A 1 295 ? -18.904 -2.601 1.869 1.00 94.81 295 ILE A CA 1
ATOM 2137 C C . ILE A 1 295 ? -19.430 -3.907 1.279 1.00 94.81 295 ILE A C 1
ATOM 2139 O O . ILE A 1 295 ? -20.570 -4.294 1.529 1.00 94.81 295 ILE A O 1
ATOM 2143 N N . GLU A 1 296 ? -18.598 -4.558 0.477 1.00 94.44 296 GLU A N 1
ATOM 2144 C CA . GLU A 1 296 ? -18.869 -5.835 -0.173 1.00 94.44 296 GLU A CA 1
ATOM 2145 C C . GLU A 1 296 ? -17.816 -6.850 0.278 1.00 94.44 296 GLU A C 1
ATOM 2147 O O . GLU A 1 296 ? -16.616 -6.560 0.283 1.00 94.44 296 GLU A O 1
ATOM 2152 N N . VAL A 1 297 ? -18.274 -8.027 0.704 1.00 93.81 297 VAL A N 1
ATOM 2153 C CA . VAL A 1 297 ? -17.419 -9.146 1.111 1.00 93.81 297 VAL A CA 1
ATOM 2154 C C . VAL A 1 297 ? -17.878 -10.368 0.331 1.00 93.81 297 VAL A C 1
ATOM 2156 O O . VAL A 1 297 ? -18.990 -10.853 0.536 1.00 93.81 297 VAL A O 1
ATOM 2159 N N . ASP A 1 298 ? -17.023 -10.836 -0.572 1.00 90.50 298 ASP A N 1
ATOM 2160 C CA . ASP A 1 298 ? -17.275 -12.021 -1.386 1.00 90.50 298 ASP A CA 1
ATOM 2161 C C . ASP A 1 298 ? -16.813 -13.304 -0.686 1.00 90.50 298 ASP A C 1
ATOM 2163 O O . ASP A 1 298 ? -15.962 -13.276 0.203 1.00 90.50 298 ASP A O 1
ATOM 2167 N N . GLY A 1 299 ? -17.313 -14.452 -1.149 1.00 89.75 299 GLY A N 1
ATOM 2168 C CA . GLY A 1 299 ? -16.796 -15.770 -0.773 1.00 89.75 299 GLY A CA 1
ATOM 2169 C C . GLY A 1 299 ? -17.616 -16.534 0.277 1.00 89.75 299 GLY A C 1
ATOM 2170 O O . GLY A 1 299 ? -18.730 -16.142 0.612 1.00 89.75 299 GLY A O 1
ATOM 2171 N N . PRO A 1 300 ? -17.129 -17.710 0.719 1.00 87.44 300 PRO A N 1
ATOM 2172 C CA . PRO A 1 300 ? -17.910 -18.666 1.509 1.00 87.44 300 PRO A CA 1
ATOM 2173 C C . PRO A 1 300 ? -17.902 -18.431 3.032 1.00 87.44 300 PRO A C 1
ATOM 2175 O O . PRO A 1 300 ? -18.474 -19.259 3.745 1.00 87.44 300 PRO A O 1
ATOM 2178 N N . GLY A 1 301 ? -17.240 -17.379 3.521 1.00 77.19 301 GLY A N 1
ATOM 2179 C CA . GLY A 1 301 ? -17.117 -17.018 4.942 1.00 77.19 301 GLY A CA 1
ATOM 2180 C C . GLY A 1 301 ? -17.704 -15.648 5.224 1.00 77.19 301 GLY A C 1
ATOM 2181 O O . GLY A 1 301 ? -17.603 -14.794 4.316 1.00 77.19 301 GLY A O 1
#

Sequence (301 aa):
MARGHGELTADGGIVSGRMNNNGTPIHTVLALGDGDFKLTANQDVQIETVMNPTVFAQGAAQRITGIGAGAAQKSYYFTYAPDSKVGLMSLSGNVELVNNVDALIKLVPGSALVTDSKNSLVVYAPSLSAAALQGDVQVDGRFTLFPSAQGNLQLLAGQNVKLGGQVNLSDADPALLPGMLSPLTSYSTAVDGKLLNQLRSAKYGAHAATPVHGGDTTPVSIIAQTGDVIAQSEGDTLFLAKPAQIEAGRDIVDLNLYAQNLTASDVTSLQAGRDIAYTDARNAVGKLVNNSRTIEVDGPG

Secondary structure (DSSP, 8-state):
-PPEEEEEEESS-B---EE-TTS-EE-EEEE-SSEEEEEEESS-EEEEEEE-GGGSPPPGGGSPTTS-TT-----B-B---TT-EEEEEESSS-EEE---HHHHHTTS-STTS--S-SSGGGEE-SEEEEEESSS-EEE-S-EEEPP-TT--EEEEESS-EEE-SEEEE--S-GGGS-BTTB-BS---HHHHHHHHHHHTT-SSSSS-SS-TTTT----EEEEESSS-EEE-STT-EEEESS-EEEEESS-EES--EEEE--STT---EEEESS-EE----B-TTSPBPP----EEEES--